Protein AF-L1J0I1-F1 (afdb_monomer_lite)

pLDDT: mean 85.51, std 14.03, range [41.19, 98.0]

Secondary structure (DSSP, 8-state):
--HHHHHHHHHHHTTEEEEEEEEHHHHHHHHHHTT-SS--STTS-SS--EEEEEEE-THHHHHHHHHHHH-HHHHHSSSHHHHHHHHHHHHHHHHHHTTS------TT--GGG---HHHHHHHHHHS-----STTS-SSPPPPPPPSS-HHHHHHHHHHHHHHHHHS-TTTHHHHHTT--S-TT-TTHHHHHHHHHT--TTGGGPPPHHHHHHHHH--HHHHHHHHHT--

Structure (mmCIF, N/CA/C/O backbone):
data_AF-L1J0I1-F1
#
_entry.id   AF-L1J0I1-F1
#
loop_
_atom_site.group_PDB
_atom_site.id
_atom_site.type_symbol
_atom_site.label_atom_id
_atom_site.label_alt_id
_atom_site.label_comp_id
_atom_site.label_asym_id
_atom_site.label_entity_id
_atom_site.label_seq_id
_atom_site.pdbx_PDB_ins_code
_atom_site.Cartn_x
_atom_site.Cartn_y
_atom_site.Cartn_z
_atom_site.occupancy
_atom_site.B_iso_or_equiv
_atom_site.auth_seq_id
_atom_site.auth_comp_id
_atom_site.auth_asym_id
_atom_site.auth_atom_id
_atom_site.pdbx_PDB_model_num
ATOM 1 N N . MET A 1 1 ? -6.447 -10.067 24.588 1.00 69.62 1 MET A N 1
ATOM 2 C CA . MET A 1 1 ? -5.734 -9.652 23.361 1.00 69.62 1 MET A CA 1
ATOM 3 C C . MET A 1 1 ? -6.061 -8.185 23.161 1.00 69.62 1 MET A C 1
ATOM 5 O O . MET A 1 1 ? -7.234 -7.855 23.291 1.00 69.62 1 MET A O 1
ATOM 9 N N . SER A 1 2 ? -5.070 -7.317 22.954 1.00 90.06 2 SER A N 1
ATOM 10 C CA . SER A 1 2 ? -5.345 -5.906 22.658 1.00 90.06 2 SER A CA 1
ATOM 11 C C . SER A 1 2 ? -6.093 -5.782 21.326 1.00 90.06 2 SER A C 1
ATOM 13 O O . SER A 1 2 ? -6.011 -6.678 20.478 1.00 90.06 2 SER A O 1
ATOM 15 N N . ARG A 1 3 ? -6.816 -4.674 21.120 1.00 90.94 3 ARG A N 1
ATOM 16 C CA . ARG A 1 3 ? -7.498 -4.414 19.837 1.00 90.94 3 ARG A CA 1
ATOM 17 C C . ARG A 1 3 ? -6.505 -4.383 18.677 1.00 90.94 3 ARG A C 1
ATOM 19 O O . ARG A 1 3 ? -6.781 -4.941 17.622 1.00 90.94 3 ARG A O 1
ATOM 26 N N . LEU A 1 4 ? -5.315 -3.826 18.908 1.00 90.75 4 LEU A N 1
ATOM 27 C CA . LEU A 1 4 ? -4.253 -3.777 17.908 1.00 90.75 4 LEU A CA 1
ATOM 28 C C . LEU A 1 4 ? -3.799 -5.182 17.480 1.00 90.75 4 LEU A C 1
ATOM 30 O O . LEU A 1 4 ? -3.735 -5.464 16.288 1.00 90.75 4 LEU A O 1
ATOM 34 N N . ALA A 1 5 ? -3.579 -6.087 18.439 1.00 90.62 5 ALA A N 1
ATOM 35 C CA . ALA A 1 5 ? -3.214 -7.474 18.145 1.00 90.62 5 ALA A CA 1
ATOM 36 C C . ALA A 1 5 ? -4.350 -8.243 17.442 1.00 90.62 5 ALA A C 1
ATOM 38 O O . ALA A 1 5 ? -4.099 -9.103 16.596 1.00 90.62 5 ALA A O 1
ATOM 39 N N . GLN A 1 6 ? -5.612 -7.931 17.761 1.00 94.62 6 GLN A N 1
ATOM 40 C CA . GLN A 1 6 ? -6.757 -8.493 17.044 1.00 94.62 6 GLN A CA 1
ATOM 41 C C . GLN A 1 6 ? -6.807 -8.001 15.591 1.00 94.62 6 GLN A C 1
ATOM 43 O O . GLN A 1 6 ? -7.005 -8.824 14.696 1.00 94.62 6 GLN A O 1
ATOM 48 N N . LEU A 1 7 ? -6.593 -6.702 15.354 1.00 95.06 7 LEU A N 1
ATOM 49 C CA . LEU A 1 7 ? -6.544 -6.120 14.013 1.00 95.06 7 LEU A CA 1
ATOM 50 C C . LEU A 1 7 ? -5.400 -6.724 13.191 1.00 95.06 7 LEU A C 1
ATOM 52 O O . LEU A 1 7 ? -5.634 -7.186 12.077 1.00 95.06 7 LEU A O 1
ATOM 56 N N . GLU A 1 8 ? -4.190 -6.789 13.751 1.00 94.75 8 GLU A N 1
ATOM 57 C CA . GLU A 1 8 ? -3.031 -7.404 13.095 1.00 94.75 8 GLU A CA 1
ATOM 58 C C . GLU A 1 8 ? -3.331 -8.850 12.676 1.00 94.75 8 GLU A C 1
ATOM 60 O O . GLU A 1 8 ? -3.081 -9.233 11.534 1.00 94.75 8 GLU A O 1
ATOM 65 N N . ARG A 1 9 ? -3.940 -9.647 13.563 1.00 95.62 9 ARG A N 1
ATOM 66 C CA . ARG A 1 9 ? -4.327 -11.032 13.258 1.00 95.62 9 ARG A CA 1
ATOM 67 C C . ARG A 1 9 ? -5.306 -11.116 12.082 1.00 95.62 9 ARG A C 1
ATOM 69 O O . ARG A 1 9 ? -5.151 -11.999 11.239 1.00 95.62 9 ARG A O 1
ATOM 76 N N . LEU A 1 10 ? -6.314 -10.241 12.039 1.00 96.75 10 LEU A N 1
ATOM 77 C CA . LEU A 1 10 ? -7.308 -10.215 10.959 1.00 96.75 10 LEU A CA 1
ATOM 78 C C . LEU A 1 10 ? -6.679 -9.798 9.624 1.00 96.75 10 LEU A C 1
ATOM 80 O O . LEU A 1 10 ? -6.909 -10.464 8.616 1.00 96.75 10 LEU A O 1
ATOM 84 N N . LEU A 1 11 ? -5.842 -8.757 9.624 1.00 96.81 11 LEU A N 1
ATOM 85 C CA . LEU A 1 11 ? -5.132 -8.281 8.432 1.00 96.81 11 LEU A CA 1
ATOM 86 C C . LEU A 1 11 ? -4.163 -9.341 7.894 1.00 96.81 11 LEU A C 1
ATOM 88 O O . LEU A 1 11 ? -4.188 -9.661 6.704 1.00 96.81 11 LEU A O 1
ATOM 92 N N . LYS A 1 12 ? -3.385 -9.971 8.778 1.00 95.62 12 LYS A N 1
ATOM 93 C CA . LYS A 1 12 ? -2.402 -10.996 8.408 1.00 95.62 12 LYS A CA 1
ATOM 94 C C . LYS A 1 12 ? -3.043 -12.222 7.767 1.00 95.62 12 LYS A C 1
ATOM 96 O O . LYS A 1 12 ? -2.480 -12.790 6.834 1.00 95.62 12 LYS A O 1
ATOM 101 N N . ALA A 1 13 ? -4.246 -12.602 8.206 1.00 95.75 13 ALA A N 1
ATOM 102 C CA . ALA A 1 13 ? -5.017 -13.674 7.574 1.00 95.75 13 ALA A CA 1
ATOM 103 C C . ALA A 1 13 ? -5.390 -13.363 6.109 1.00 95.75 13 ALA A C 1
ATOM 105 O O . ALA A 1 13 ? -5.617 -14.282 5.326 1.00 95.75 13 ALA A O 1
ATOM 106 N N . GLN A 1 14 ? -5.412 -12.082 5.735 1.00 96.69 14 GLN A N 1
ATOM 107 C CA . GLN A 1 14 ? -5.663 -11.590 4.377 1.00 96.69 14 GLN A CA 1
ATOM 108 C C . GLN A 1 14 ? -4.367 -11.223 3.628 1.00 96.69 14 GLN A C 1
ATOM 110 O O . GLN A 1 14 ? -4.418 -10.689 2.526 1.00 96.69 14 GLN A O 1
ATOM 115 N N . GLY A 1 15 ? -3.191 -11.516 4.197 1.00 94.81 15 GLY A N 1
ATOM 116 C CA . GLY A 1 15 ? -1.895 -11.152 3.613 1.00 94.81 15 GLY A CA 1
ATOM 117 C C . GLY A 1 15 ? -1.561 -9.655 3.696 1.00 94.81 15 GLY A C 1
ATOM 118 O O . GLY A 1 15 ? -0.685 -9.188 2.972 1.00 94.81 15 GLY A O 1
ATOM 119 N N . LEU A 1 16 ? -2.255 -8.910 4.558 1.00 95.62 16 LEU A N 1
ATOM 120 C CA . LEU A 1 16 ? -1.994 -7.502 4.849 1.00 95.62 16 LEU A CA 1
ATOM 121 C C . LEU A 1 16 ? -1.186 -7.370 6.139 1.00 95.62 16 LEU A C 1
ATOM 123 O O . LEU A 1 16 ? -1.342 -8.169 7.063 1.00 95.62 16 LEU A O 1
ATOM 127 N N . ASP A 1 17 ? -0.366 -6.329 6.217 1.00 90.94 17 ASP A N 1
ATOM 128 C CA . ASP A 1 17 ? 0.532 -6.112 7.344 1.00 90.94 17 ASP A CA 1
ATOM 129 C C . ASP A 1 17 ? 0.125 -4.848 8.101 1.00 90.94 17 ASP A C 1
ATOM 131 O O . ASP A 1 17 ? -0.002 -3.762 7.527 1.00 90.94 17 ASP A O 1
ATOM 135 N N . LEU A 1 18 ? -0.062 -4.984 9.415 1.00 84.31 18 LEU A N 1
ATOM 136 C CA . LEU A 1 18 ? -0.095 -3.828 10.299 1.00 84.31 18 LEU A CA 1
ATOM 137 C C . LEU A 1 18 ? 1.348 -3.377 10.479 1.00 84.31 18 LEU A C 1
ATOM 139 O O . LEU A 1 18 ? 2.130 -4.073 11.121 1.00 84.31 18 LEU A O 1
ATOM 143 N N . LEU A 1 19 ? 1.707 -2.242 9.882 1.00 79.88 19 LEU A N 1
ATOM 144 C CA . LEU A 1 19 ? 3.076 -1.754 9.963 1.00 79.88 19 LEU A CA 1
ATOM 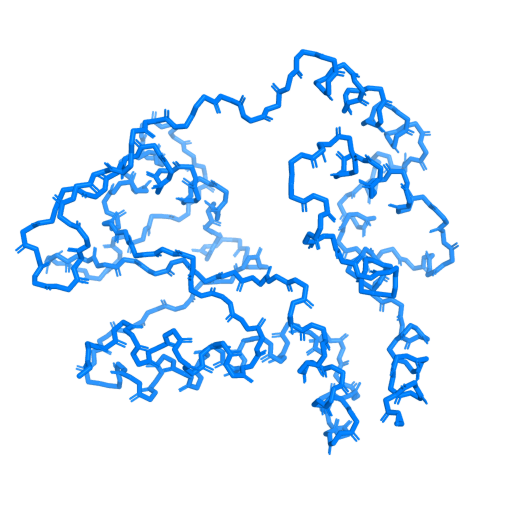145 C C . LEU A 1 19 ? 3.305 -1.150 11.343 1.00 79.88 19 LEU A C 1
ATOM 147 O O . LEU A 1 19 ? 4.135 -1.643 12.096 1.00 79.88 19 LEU A O 1
ATOM 151 N N . HIS A 1 20 ? 2.534 -0.119 11.697 1.00 84.62 20 HIS A N 1
ATOM 152 C CA . HIS A 1 20 ? 2.753 0.623 12.937 1.00 84.62 20 HIS A CA 1
ATOM 153 C C . HIS A 1 20 ? 1.537 1.451 13.357 1.00 84.62 20 HIS A C 1
ATOM 155 O O . HIS A 1 20 ? 0.814 1.994 12.521 1.00 84.62 20 HIS A O 1
ATOM 161 N N . ALA A 1 21 ? 1.362 1.621 14.667 1.00 88.81 21 ALA A N 1
ATOM 162 C CA . ALA A 1 21 ? 0.492 2.646 15.233 1.00 88.81 21 ALA A CA 1
ATOM 163 C C . ALA A 1 21 ? 1.303 3.913 15.555 1.00 88.81 21 ALA A C 1
ATOM 165 O O . ALA A 1 21 ? 2.468 3.823 15.941 1.00 88.81 21 ALA A O 1
ATOM 166 N N . PHE A 1 22 ? 0.696 5.090 15.397 1.00 86.31 22 PHE A N 1
ATOM 167 C CA . PHE A 1 22 ? 1.379 6.376 15.544 1.00 86.31 22 PHE A CA 1
ATOM 168 C C . PHE A 1 22 ? 0.469 7.467 16.100 1.00 86.31 22 PHE A C 1
ATOM 170 O O . PHE A 1 22 ? -0.760 7.379 16.031 1.00 86.31 22 PHE A O 1
ATOM 177 N N . ARG A 1 23 ? 1.063 8.530 16.650 1.00 86.19 23 ARG A N 1
ATOM 178 C CA . ARG A 1 23 ? 0.300 9.716 17.058 1.00 86.19 23 ARG A CA 1
ATOM 179 C C . ARG A 1 23 ? 0.021 10.558 15.823 1.00 86.19 23 ARG A C 1
ATOM 181 O O . ARG A 1 23 ? 0.952 11.025 15.177 1.00 86.19 23 ARG A O 1
ATOM 188 N N . VAL A 1 24 ? -1.253 10.819 15.534 1.00 90.19 24 VAL A N 1
ATOM 189 C CA . VAL A 1 24 ? -1.667 11.627 14.368 1.00 90.19 24 VAL A CA 1
ATOM 190 C C . VAL A 1 24 ? -0.941 12.977 14.303 1.00 90.19 24 VAL A C 1
ATOM 192 O O . VAL A 1 24 ? -0.557 13.427 13.227 1.00 90.19 24 VAL A O 1
ATOM 195 N N . ARG A 1 25 ? -0.683 13.582 15.468 1.00 88.00 25 ARG A N 1
ATOM 196 C CA . ARG A 1 25 ? 0.017 14.862 15.576 1.00 88.00 25 ARG A CA 1
ATOM 197 C C . ARG A 1 25 ? 1.427 14.852 14.974 1.00 88.00 25 ARG A C 1
ATOM 199 O O . ARG A 1 25 ? 1.828 15.869 14.437 1.00 88.00 25 ARG A O 1
ATOM 206 N N . TRP A 1 26 ? 2.150 13.731 15.003 1.00 88.75 26 TRP A N 1
ATOM 207 C CA . TRP A 1 26 ? 3.498 13.658 14.420 1.00 88.75 26 TRP A CA 1
ATOM 208 C C . TRP A 1 26 ? 3.489 13.939 12.918 1.00 88.75 26 TRP A C 1
ATOM 210 O O . TRP A 1 26 ? 4.313 14.695 12.414 1.00 88.75 26 TRP A O 1
ATOM 220 N N . TYR A 1 27 ? 2.513 13.370 12.213 1.00 90.81 27 TYR A N 1
ATOM 221 C CA . TYR A 1 27 ? 2.320 13.638 10.795 1.00 90.81 27 TYR A CA 1
ATOM 222 C C . TYR A 1 27 ? 1.852 15.078 10.552 1.00 90.81 27 TYR A C 1
ATOM 224 O O . TYR A 1 27 ? 2.376 15.747 9.666 1.00 90.81 27 TYR A O 1
ATOM 232 N N . ASP A 1 28 ? 0.898 15.577 11.342 1.00 91.50 28 ASP A N 1
ATOM 233 C CA . ASP A 1 28 ? 0.370 16.934 11.158 1.00 91.50 28 ASP A CA 1
ATOM 234 C C . ASP A 1 28 ? 1.427 18.017 11.406 1.00 91.50 28 ASP A C 1
ATOM 236 O O . ASP A 1 28 ? 1.517 18.961 10.620 1.00 91.50 28 ASP A O 1
ATOM 240 N N . ASP A 1 29 ? 2.248 17.857 12.449 1.00 90.06 29 ASP A N 1
ATOM 241 C CA . ASP A 1 29 ? 3.358 18.759 12.761 1.00 90.06 29 ASP A CA 1
ATOM 242 C C . ASP A 1 29 ? 4.388 18.756 11.612 1.00 90.06 29 ASP A C 1
ATOM 244 O O . ASP A 1 29 ? 4.893 19.816 11.242 1.00 90.06 29 ASP A O 1
ATOM 248 N N . LEU A 1 30 ? 4.665 17.595 10.995 1.00 90.31 30 LEU A N 1
ATOM 249 C CA . LEU A 1 30 ? 5.537 17.502 9.816 1.00 90.31 30 LEU A CA 1
ATOM 250 C C . LEU A 1 30 ? 4.929 18.209 8.596 1.00 90.31 30 LEU A C 1
ATOM 252 O O . LEU A 1 30 ? 5.617 18.993 7.942 1.00 90.31 30 LEU A O 1
ATOM 256 N N . VAL A 1 31 ? 3.649 17.961 8.301 1.00 91.81 31 VAL A N 1
ATOM 257 C CA . VAL A 1 31 ? 2.925 18.606 7.191 1.00 91.81 31 VAL A CA 1
ATOM 258 C C . VAL A 1 31 ? 2.929 20.125 7.344 1.00 91.81 31 VAL A C 1
ATOM 260 O O . VAL A 1 31 ? 3.149 20.832 6.362 1.00 91.81 31 VAL A O 1
ATOM 263 N N . GLU A 1 32 ? 2.720 20.627 8.561 1.00 93.00 32 GLU A N 1
ATOM 264 C CA . GLU A 1 32 ? 2.747 22.059 8.865 1.00 93.00 32 GLU A CA 1
ATOM 265 C C . GLU A 1 32 ? 4.162 22.638 8.758 1.00 93.00 32 GLU A C 1
ATOM 267 O O . GLU A 1 32 ? 4.366 23.637 8.067 1.00 93.00 32 GLU A O 1
ATOM 272 N N . LYS A 1 33 ? 5.154 21.980 9.368 1.00 92.75 33 LYS A N 1
ATOM 273 C CA . LYS A 1 33 ? 6.564 22.393 9.331 1.00 92.75 33 LYS A CA 1
ATOM 274 C C . LYS A 1 33 ? 7.114 22.476 7.906 1.00 92.75 33 LYS A C 1
ATOM 276 O O . LYS A 1 33 ? 7.859 23.403 7.599 1.00 92.75 33 LYS A O 1
ATOM 281 N N . GLU A 1 34 ? 6.778 21.510 7.053 1.00 94.62 34 GLU A N 1
ATOM 282 C CA . GLU A 1 34 ? 7.229 21.457 5.656 1.00 94.62 34 GLU A CA 1
ATOM 283 C C . GLU A 1 34 ? 6.287 22.182 4.681 1.00 94.62 34 GLU A C 1
ATOM 285 O O . GLU A 1 34 ? 6.591 22.263 3.490 1.00 94.62 34 GLU A O 1
ATOM 290 N N . ASN A 1 35 ? 5.164 22.730 5.163 1.00 94.19 35 ASN A N 1
ATOM 291 C CA . ASN A 1 35 ? 4.133 23.376 4.346 1.00 94.19 35 ASN A CA 1
ATOM 292 C C . ASN A 1 35 ? 3.684 22.496 3.158 1.00 94.19 35 ASN A C 1
ATOM 294 O O . ASN A 1 35 ? 3.601 22.948 2.011 1.00 94.19 35 ASN A O 1
ATOM 298 N N . LEU A 1 36 ? 3.440 21.208 3.424 1.00 92.06 36 LEU A N 1
ATOM 299 C CA . LEU A 1 36 ? 3.078 20.242 2.388 1.00 92.06 36 LEU A CA 1
ATOM 300 C C . LEU A 1 36 ? 1.626 20.458 1.924 1.00 92.06 36 LEU A C 1
ATOM 302 O O . LEU A 1 36 ? 0.733 20.610 2.760 1.00 92.06 36 LEU A O 1
ATOM 306 N N . PRO A 1 37 ? 1.342 20.396 0.609 1.00 93.00 37 PRO A N 1
ATOM 307 C CA . PRO A 1 37 ? -0.004 20.569 0.061 1.00 93.00 37 PRO A CA 1
ATOM 308 C C . PRO A 1 37 ? -0.839 19.280 0.183 1.00 93.00 37 PRO A C 1
ATOM 310 O O . PRO A 1 37 ? -1.376 18.774 -0.802 1.00 93.00 37 PRO A O 1
ATOM 313 N N . VAL A 1 38 ? -0.916 18.715 1.387 1.00 92.44 38 VAL A N 1
ATOM 314 C CA . VAL A 1 38 ? -1.628 17.464 1.692 1.00 92.44 38 VAL A CA 1
ATOM 315 C C . VAL A 1 38 ? -2.547 17.643 2.896 1.00 92.44 38 VAL A C 1
ATOM 317 O O . VAL A 1 38 ? -2.436 18.603 3.662 1.00 92.44 38 VAL A O 1
ATOM 320 N N . ARG A 1 39 ? -3.489 16.718 3.069 1.00 91.00 39 ARG A N 1
ATOM 321 C CA . ARG A 1 39 ? -4.458 16.766 4.162 1.00 91.00 39 ARG A CA 1
ATOM 322 C C . ARG A 1 39 ? -3.767 16.520 5.507 1.00 91.00 39 ARG A C 1
ATOM 324 O O . ARG A 1 39 ? -2.984 15.579 5.630 1.00 91.00 39 ARG A O 1
ATOM 331 N N . ARG A 1 40 ? -4.136 17.310 6.524 1.00 91.38 40 ARG A N 1
ATOM 332 C CA . ARG A 1 40 ? -3.895 17.010 7.948 1.00 91.38 40 ARG A CA 1
ATOM 333 C C . ARG A 1 40 ? -4.939 16.026 8.481 1.00 91.38 40 ARG A C 1
ATOM 335 O O . ARG A 1 40 ? -6.126 16.137 8.174 1.00 91.38 40 ARG A O 1
ATOM 342 N N . LEU A 1 41 ? -4.513 15.082 9.306 1.00 88.44 41 LEU A N 1
ATOM 343 C CA . LEU A 1 41 ? -5.336 13.986 9.824 1.00 88.44 41 LEU A CA 1
ATOM 344 C C . LEU A 1 41 ? -6.132 14.365 11.085 1.00 88.44 41 LEU A C 1
ATOM 346 O O . LEU A 1 41 ? -7.058 13.656 11.479 1.00 88.44 41 LEU A O 1
ATOM 350 N N . SER A 1 42 ? -5.830 15.494 11.725 1.00 72.25 42 SER A N 1
ATOM 351 C CA . SER A 1 42 ? -6.508 15.977 12.938 1.00 72.25 42 SER A CA 1
ATOM 352 C C . SER A 1 42 ? -7.967 16.451 12.753 1.00 72.25 42 SER A C 1
ATOM 354 O O . SER A 1 42 ? -8.498 17.138 13.624 1.00 72.25 42 SER A O 1
ATOM 356 N N . SER A 1 43 ? -8.704 15.997 11.738 1.00 62.72 43 SER A N 1
ATOM 357 C CA . SER A 1 43 ? -10.108 16.37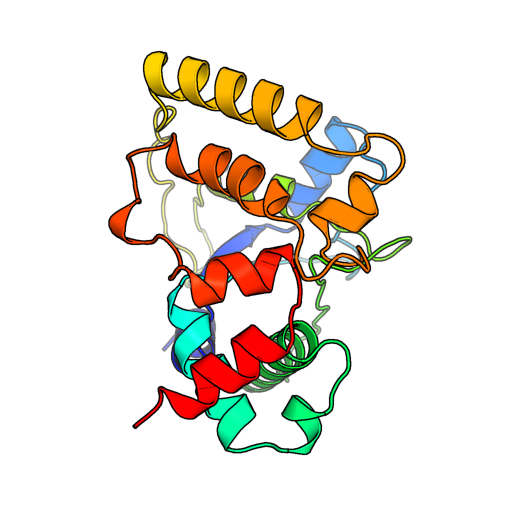5 11.462 1.00 62.72 43 SER A CA 1
ATOM 358 C C . SER A 1 43 ? -11.127 16.002 12.563 1.00 62.72 43 SER A C 1
ATOM 360 O O . SER A 1 43 ? -12.223 16.559 12.605 1.00 62.72 43 SER A O 1
ATOM 362 N N . PHE A 1 44 ? -10.800 15.095 13.493 1.00 58.62 44 PHE A N 1
ATOM 363 C CA . PHE A 1 44 ? -11.757 14.547 14.474 1.00 58.62 44 PHE A CA 1
ATOM 364 C C . PHE A 1 44 ? -11.988 15.325 15.795 1.00 58.62 44 PHE A C 1
ATOM 366 O O . PHE A 1 44 ? -12.265 14.706 16.816 1.00 58.62 44 PHE A O 1
ATOM 373 N N . GLY A 1 45 ? -11.919 16.660 15.814 1.00 60.88 45 GLY A N 1
ATOM 374 C CA . GLY A 1 45 ? -12.185 17.450 17.039 1.00 60.88 45 GLY A CA 1
ATOM 375 C C . GLY A 1 45 ? -11.095 17.326 18.119 1.00 60.88 45 GLY A C 1
ATOM 376 O O . GLY A 1 45 ? -9.993 16.864 17.823 1.00 60.88 45 GLY A O 1
ATOM 377 N N . GLU A 1 46 ? -11.356 17.769 19.351 1.00 60.19 46 GLU A N 1
ATOM 378 C CA . GLU A 1 46 ? -10.369 17.728 20.446 1.00 60.19 46 GLU A CA 1
ATOM 379 C C . GLU A 1 46 ? -10.222 16.313 21.041 1.00 60.19 46 GLU A C 1
ATOM 381 O O . GLU A 1 46 ? -11.214 15.635 21.301 1.00 60.19 46 GLU A O 1
ATOM 386 N N . GLY A 1 47 ? -8.980 15.854 21.248 1.00 66.19 47 GLY A N 1
ATOM 387 C CA . GLY A 1 47 ? -8.665 14.558 21.867 1.00 66.19 47 GLY A CA 1
ATOM 388 C C . GLY A 1 47 ? -7.414 13.874 21.302 1.00 66.19 47 GLY A C 1
ATOM 389 O O . GLY A 1 47 ? -6.908 14.243 20.240 1.00 66.19 47 GLY A O 1
ATOM 390 N N . TYR A 1 48 ? -6.915 12.858 22.016 1.00 68.06 48 TYR A N 1
ATOM 391 C CA . TYR A 1 48 ? -5.806 12.012 21.560 1.00 68.06 48 TYR A CA 1
ATOM 392 C C . TYR A 1 48 ? -6.246 11.145 20.374 1.00 68.06 48 TYR A C 1
ATOM 394 O O . TYR A 1 48 ? -7.235 10.419 20.461 1.00 68.06 48 TYR A O 1
ATOM 402 N N . LYS A 1 49 ? -5.502 11.216 19.264 1.00 84.69 49 LYS A N 1
ATOM 403 C CA . LYS A 1 49 ? -5.793 10.493 18.019 1.00 84.69 49 LYS A CA 1
ATOM 404 C C . LYS A 1 49 ? -4.644 9.559 17.675 1.00 84.69 49 LYS A C 1
ATOM 406 O O . LYS A 1 49 ? -3.492 9.990 17.573 1.00 84.69 49 LYS A O 1
ATOM 411 N N . VAL A 1 50 ? -4.985 8.293 17.475 1.00 88.38 50 VAL A N 1
ATOM 412 C CA . VAL A 1 50 ? -4.062 7.251 17.031 1.00 88.38 50 VAL A CA 1
ATOM 413 C C . VAL A 1 50 ? -4.315 6.997 15.551 1.00 88.38 50 VAL A C 1
ATOM 415 O O . VAL A 1 50 ? -5.459 6.811 15.141 1.00 88.38 50 VAL A O 1
ATOM 418 N N . GLY A 1 51 ? -3.250 7.021 14.760 1.00 91.25 51 GLY A N 1
ATOM 419 C CA . GLY A 1 51 ? -3.239 6.536 13.389 1.00 91.25 51 GLY A CA 1
ATOM 420 C C . GLY A 1 51 ? -2.673 5.121 13.347 1.00 91.25 51 GLY A C 1
ATOM 421 O O . GLY A 1 51 ? -1.839 4.756 14.175 1.00 91.25 51 GLY A O 1
ATOM 422 N N . ILE A 1 52 ? -3.128 4.320 12.388 1.00 92.25 52 ILE A N 1
ATOM 423 C CA . ILE A 1 52 ? -2.590 2.984 12.121 1.00 92.25 52 ILE A CA 1
ATOM 424 C C . ILE A 1 52 ? -2.170 2.960 10.656 1.00 92.25 52 ILE A C 1
ATOM 426 O O . ILE A 1 52 ? -2.998 3.168 9.770 1.00 92.25 52 ILE A O 1
ATOM 430 N N . LEU A 1 53 ? -0.882 2.736 10.405 1.00 93.44 53 LEU A N 1
ATOM 431 C CA . LEU A 1 53 ? -0.346 2.544 9.067 1.00 93.44 53 LEU A CA 1
ATOM 432 C C . LEU A 1 53 ? -0.467 1.063 8.696 1.00 93.44 53 LEU A C 1
ATOM 434 O O . LEU A 1 53 ? 0.145 0.200 9.329 1.00 93.44 53 LEU A O 1
ATOM 438 N N . ILE A 1 54 ? -1.256 0.786 7.661 1.00 94.50 54 ILE A N 1
ATOM 439 C CA . ILE A 1 54 ? -1.447 -0.553 7.100 1.00 94.50 54 ILE A CA 1
ATOM 440 C C . ILE A 1 54 ? -0.736 -0.600 5.751 1.00 94.50 54 ILE A C 1
ATOM 442 O O . ILE A 1 54 ? -0.907 0.289 4.917 1.00 94.50 54 ILE A O 1
ATOM 446 N N . GLY A 1 55 ? 0.067 -1.637 5.551 1.00 92.56 55 GLY A N 1
ATOM 447 C CA . GLY A 1 55 ? 0.776 -1.897 4.308 1.00 92.56 55 GLY A CA 1
ATOM 448 C C . GLY A 1 55 ? 0.483 -3.292 3.778 1.00 92.56 55 GLY A C 1
ATOM 449 O O . GLY A 1 55 ? -0.337 -4.041 4.312 1.00 92.56 55 GLY A O 1
ATOM 450 N N . ASN A 1 56 ? 1.1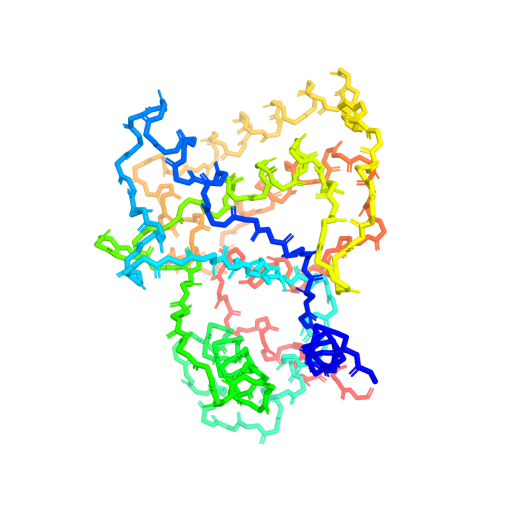81 -3.649 2.707 1.00 91.62 56 ASN A N 1
ATOM 451 C CA . ASN A 1 56 ? 1.187 -5.008 2.196 1.00 91.62 56 ASN A CA 1
ATOM 452 C C . ASN A 1 56 ? 2.610 -5.468 1.872 1.00 91.62 56 ASN A C 1
ATOM 454 O O . ASN A 1 56 ? 3.427 -4.716 1.337 1.00 91.62 56 ASN A O 1
ATOM 458 N N . SER A 1 57 ? 2.888 -6.726 2.190 1.00 88.94 57 SER A N 1
ATOM 459 C CA . SER A 1 57 ? 4.097 -7.441 1.794 1.00 88.94 57 SER A CA 1
ATOM 460 C C . SER A 1 57 ? 3.814 -8.407 0.641 1.00 88.94 57 SER A C 1
ATOM 462 O O . SER A 1 57 ? 2.712 -8.479 0.091 1.00 88.94 57 SER A O 1
ATOM 464 N N . LYS A 1 58 ? 4.819 -9.216 0.286 1.00 92.81 58 LYS A N 1
ATOM 465 C CA . LYS A 1 58 ? 4.658 -10.318 -0.674 1.00 92.81 58 LYS A CA 1
ATOM 466 C C . LYS A 1 58 ? 3.559 -11.317 -0.277 1.00 92.81 58 LYS A C 1
ATOM 468 O O . LYS A 1 58 ? 3.025 -12.014 -1.133 1.00 92.81 58 LYS A O 1
ATOM 473 N N . SER A 1 59 ? 3.201 -11.378 1.009 1.00 93.81 59 SER A N 1
ATOM 474 C CA . SER A 1 59 ? 2.175 -12.290 1.534 1.00 93.81 59 SER A CA 1
ATOM 475 C C . SER A 1 59 ? 0.773 -11.990 0.994 1.00 93.81 59 SER A C 1
ATOM 477 O O . SER A 1 59 ? -0.061 -12.894 0.949 1.00 93.81 59 SER A O 1
ATOM 479 N N . LEU A 1 60 ? 0.520 -10.752 0.545 1.00 96.38 60 LEU A N 1
ATOM 480 C CA . LEU A 1 60 ? -0.755 -10.339 -0.044 1.00 96.38 60 LEU A CA 1
ATOM 481 C C . LEU A 1 60 ? -1.121 -11.180 -1.266 1.00 96.38 60 LEU A C 1
ATOM 483 O O . LEU A 1 60 ? -2.284 -11.537 -1.441 1.00 96.38 60 LEU A O 1
ATOM 487 N N . TRP A 1 61 ? -0.130 -11.504 -2.102 1.00 96.69 61 TRP A N 1
ATOM 488 C CA . TRP A 1 61 ? -0.363 -12.094 -3.418 1.00 96.69 61 TRP A CA 1
ATOM 489 C C . TRP A 1 61 ? -1.139 -13.403 -3.340 1.00 96.69 61 TRP A C 1
ATOM 491 O O . TRP A 1 61 ? -2.152 -13.563 -4.013 1.00 96.69 61 TRP A O 1
ATOM 501 N N . THR A 1 62 ? -0.728 -14.315 -2.462 1.00 95.62 62 THR A N 1
ATOM 502 C CA . THR A 1 62 ? -1.378 -15.622 -2.320 1.00 95.62 62 THR A CA 1
ATOM 503 C C . THR A 1 62 ? -2.846 -15.490 -1.912 1.00 95.62 62 THR A C 1
ATOM 505 O O . THR A 1 62 ? -3.710 -16.152 -2.489 1.00 95.62 62 THR A O 1
ATOM 508 N N . SER A 1 63 ? -3.147 -14.629 -0.936 1.00 97.19 63 SER A N 1
ATOM 509 C CA . SER A 1 63 ? -4.518 -14.408 -0.458 1.00 97.19 63 SER A CA 1
ATOM 510 C C . SER A 1 63 ? -5.379 -13.705 -1.507 1.00 97.19 63 SER A C 1
ATOM 512 O O . SER A 1 63 ? -6.530 -14.089 -1.718 1.00 97.19 63 SER A O 1
ATOM 514 N N . PHE A 1 64 ? -4.806 -12.730 -2.213 1.00 98.00 64 PHE A N 1
ATOM 515 C CA . PHE A 1 64 ? -5.468 -12.014 -3.297 1.00 98.00 64 PHE A CA 1
ATOM 516 C C . PHE A 1 64 ? -5.812 -12.933 -4.478 1.00 98.00 64 PHE A C 1
ATOM 518 O O . PHE A 1 64 ? -6.963 -12.972 -4.907 1.00 98.00 64 PHE A O 1
ATOM 525 N N . VAL A 1 65 ? -4.857 -13.726 -4.974 1.00 97.75 65 VAL A N 1
ATOM 526 C CA . VAL A 1 65 ? -5.092 -14.641 -6.105 1.00 97.75 65 VAL A CA 1
ATOM 527 C C . VAL A 1 65 ? -6.102 -15.731 -5.726 1.00 97.75 65 VAL A C 1
ATOM 529 O O . VAL A 1 65 ? -6.958 -16.079 -6.540 1.00 97.75 65 VAL A O 1
ATOM 532 N N . ARG A 1 66 ? -6.084 -16.222 -4.476 1.00 97.25 66 ARG A N 1
ATOM 533 C CA . ARG A 1 66 ? -7.123 -17.138 -3.977 1.00 97.25 66 ARG A CA 1
ATOM 534 C C . ARG A 1 66 ? -8.505 -16.487 -4.015 1.00 97.25 66 ARG A C 1
ATOM 536 O O . ARG A 1 66 ? -9.433 -17.085 -4.552 1.00 97.25 66 ARG A O 1
ATOM 543 N N . ALA A 1 67 ? -8.626 -15.252 -3.528 1.00 97.69 67 ALA A N 1
ATOM 544 C CA . ALA A 1 67 ? -9.885 -14.516 -3.580 1.00 97.69 67 ALA A CA 1
ATOM 545 C C . ALA A 1 67 ? -10.369 -14.316 -5.025 1.00 97.69 67 ALA A C 1
ATOM 547 O O . ALA A 1 67 ? -11.544 -14.518 -5.300 1.00 97.69 67 ALA A O 1
ATOM 548 N N . LEU A 1 68 ? -9.474 -14.023 -5.975 1.00 97.69 68 LEU A N 1
ATOM 549 C CA . LEU A 1 68 ? -9.835 -13.959 -7.396 1.00 97.69 68 LEU A CA 1
ATOM 550 C C . LEU A 1 68 ? -10.311 -15.302 -7.957 1.00 97.69 68 LEU A C 1
ATOM 552 O O . LEU A 1 68 ? -11.163 -15.315 -8.849 1.00 97.69 68 LEU A O 1
ATOM 556 N N . LYS A 1 69 ? -9.755 -16.430 -7.494 1.00 96.88 69 LYS A N 1
ATOM 557 C CA . LYS A 1 69 ? -10.182 -17.782 -7.899 1.00 96.88 69 LYS A CA 1
ATOM 558 C C . LYS A 1 69 ? -11.622 -18.058 -7.452 1.00 96.88 69 LYS A C 1
ATOM 560 O O . LYS A 1 69 ? -12.385 -18.630 -8.227 1.00 96.88 69 LYS A O 1
ATOM 565 N N . GLU A 1 70 ? -11.977 -17.609 -6.253 1.00 97.12 70 GLU A N 1
ATOM 566 C CA . GLU A 1 70 ? -13.256 -17.876 -5.581 1.00 97.12 70 GLU A CA 1
ATOM 567 C C . GLU A 1 70 ? -14.361 -16.856 -5.911 1.00 97.12 70 GLU A C 1
ATOM 569 O O . GLU A 1 70 ? -15.538 -17.212 -5.904 1.00 97.12 70 GLU A O 1
ATOM 574 N N . ASP A 1 71 ? -14.000 -15.614 -6.236 1.00 97.62 71 ASP A N 1
ATOM 575 C CA . ASP A 1 71 ? -14.930 -14.503 -6.446 1.00 97.62 71 ASP A CA 1
ATOM 576 C C . ASP A 1 71 ? -14.856 -13.974 -7.889 1.00 97.62 71 ASP A C 1
ATOM 578 O O . ASP A 1 71 ? -13.911 -13.290 -8.300 1.00 97.62 71 ASP A O 1
ATOM 582 N N . ALA A 1 72 ? -15.881 -14.305 -8.679 1.00 96.50 72 ALA A N 1
ATOM 583 C CA . ALA A 1 72 ? -15.985 -13.888 -10.074 1.00 96.50 72 ALA A CA 1
ATOM 584 C C . ALA A 1 72 ? -16.264 -12.383 -10.237 1.00 96.50 72 ALA A C 1
ATOM 586 O O . ALA A 1 72 ? -15.836 -11.803 -11.237 1.00 96.50 72 ALA A O 1
ATOM 587 N N . GLU A 1 73 ? -16.945 -11.745 -9.280 1.00 97.69 73 GLU A N 1
ATOM 588 C CA . GLU A 1 73 ? -17.232 -10.307 -9.327 1.00 97.69 73 GLU A CA 1
ATOM 589 C C . GLU A 1 73 ? -15.969 -9.503 -9.034 1.00 97.69 73 GLU A C 1
ATOM 591 O O . GLU A 1 73 ? -15.621 -8.599 -9.800 1.00 97.69 73 GLU A O 1
ATOM 596 N N . LEU A 1 74 ? -15.221 -9.892 -7.993 1.00 97.62 74 LEU A N 1
ATOM 597 C CA . LEU A 1 74 ? -13.902 -9.326 -7.716 1.00 97.62 74 LEU A CA 1
ATOM 598 C C . LEU A 1 74 ? -12.983 -9.515 -8.919 1.00 97.62 74 LEU A C 1
ATOM 600 O O . LEU A 1 74 ? -12.307 -8.573 -9.324 1.00 97.62 74 LEU A O 1
ATOM 604 N N . ARG A 1 75 ? -12.992 -10.705 -9.533 1.00 96.06 75 ARG A N 1
ATOM 605 C CA . ARG A 1 75 ? -12.209 -10.955 -10.742 1.00 96.06 75 ARG A CA 1
ATOM 606 C C . ARG A 1 75 ? -12.608 -10.020 -11.870 1.00 96.06 75 ARG A C 1
ATOM 608 O O . ARG A 1 75 ? -11.716 -9.495 -12.516 1.00 96.06 75 ARG A O 1
ATOM 615 N N . ALA A 1 76 ? -13.894 -9.792 -12.120 1.00 95.38 76 ALA A N 1
ATOM 616 C CA . ALA A 1 76 ? -14.369 -8.918 -13.195 1.00 95.38 76 ALA A CA 1
ATOM 617 C C . ALA A 1 76 ? -14.151 -7.416 -12.923 1.00 95.38 76 ALA A C 1
ATOM 619 O O . ALA A 1 76 ? -14.243 -6.614 -13.854 1.00 95.38 76 ALA A O 1
ATOM 620 N N . ASN A 1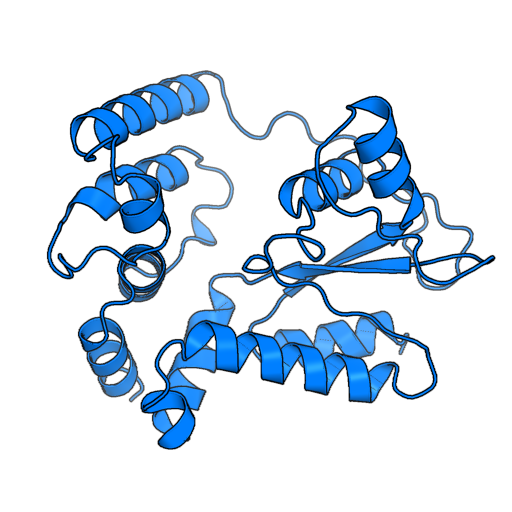 77 ? -13.837 -7.029 -11.684 1.00 96.69 77 ASN A N 1
ATOM 621 C CA . ASN A 1 77 ? -13.601 -5.641 -11.299 1.00 96.69 77 ASN A CA 1
ATOM 622 C C . ASN A 1 77 ? -12.447 -5.008 -12.107 1.00 96.69 77 ASN A C 1
ATOM 624 O O . ASN A 1 77 ? -11.497 -5.690 -12.505 1.00 96.69 77 ASN A O 1
ATOM 628 N N . LYS A 1 78 ? -12.537 -3.696 -12.359 1.00 93.06 78 LYS A N 1
ATOM 629 C CA . LYS A 1 78 ? -11.506 -2.913 -13.055 1.00 93.06 78 LYS A CA 1
ATOM 630 C C . LYS A 1 78 ? -10.200 -2.862 -12.254 1.00 93.06 78 LYS A C 1
ATOM 632 O O . LYS A 1 78 ? -9.137 -3.086 -12.824 1.00 93.06 78 LYS A O 1
ATOM 637 N N . ASP A 1 79 ? -10.316 -2.652 -10.947 1.00 93.12 79 ASP A N 1
ATOM 638 C CA . ASP A 1 79 ? -9.219 -2.453 -10.003 1.00 93.12 79 ASP A CA 1
ATOM 639 C C . ASP A 1 79 ? -9.335 -3.501 -8.876 1.00 93.12 79 ASP A C 1
ATOM 641 O O . ASP A 1 79 ? -9.675 -3.185 -7.728 1.00 93.12 79 ASP A O 1
ATOM 645 N N . PRO A 1 80 ? -9.124 -4.795 -9.191 1.00 96.31 80 PRO A N 1
ATOM 646 C CA . PRO A 1 80 ? -9.454 -5.885 -8.280 1.00 96.31 80 PRO A CA 1
ATOM 647 C C . PRO A 1 80 ? -8.571 -5.895 -7.029 1.00 96.31 80 PRO A C 1
ATOM 649 O O . PRO A 1 80 ? -9.043 -6.243 -5.951 1.00 96.31 80 PRO A O 1
ATOM 652 N N . LEU A 1 81 ? -7.304 -5.486 -7.140 1.00 95.69 81 LEU A N 1
ATOM 653 C CA . LEU A 1 81 ? -6.399 -5.398 -5.993 1.00 95.69 81 LEU A CA 1
ATOM 654 C C . LEU A 1 81 ? -6.826 -4.301 -5.013 1.00 95.69 81 LEU A C 1
ATOM 656 O O . LEU A 1 81 ? -6.875 -4.538 -3.806 1.00 95.69 81 LEU A O 1
ATOM 660 N N . ASP A 1 82 ? -7.176 -3.122 -5.524 1.00 95.38 82 ASP A N 1
ATOM 661 C CA . ASP A 1 82 ? -7.641 -2.009 -4.696 1.00 95.38 82 ASP A CA 1
ATOM 662 C C . ASP A 1 82 ? -8.974 -2.379 -4.039 1.00 95.38 82 ASP A C 1
ATOM 664 O O . ASP A 1 82 ? -9.120 -2.255 -2.827 1.00 95.38 82 ASP A O 1
ATOM 668 N N . THR A 1 83 ? -9.900 -2.971 -4.798 1.00 97.00 83 THR A N 1
ATOM 669 C CA . THR A 1 83 ? -11.178 -3.466 -4.262 1.00 97.00 83 THR A CA 1
ATOM 670 C C . THR A 1 83 ? -10.967 -4.506 -3.158 1.00 97.00 83 THR A C 1
ATOM 672 O O . THR A 1 83 ? -11.570 -4.406 -2.087 1.00 97.00 83 THR A O 1
ATOM 675 N N . TYR A 1 84 ? -10.083 -5.483 -3.385 1.00 97.88 84 TYR A N 1
ATOM 676 C CA . TYR A 1 84 ? -9.750 -6.505 -2.395 1.00 97.88 84 TYR A CA 1
ATOM 677 C C . TYR A 1 84 ? -9.183 -5.872 -1.123 1.00 97.88 84 TYR A C 1
ATOM 679 O O . TYR A 1 84 ? -9.719 -6.076 -0.034 1.00 97.88 84 TYR A O 1
ATOM 687 N N . THR A 1 85 ? -8.118 -5.080 -1.250 1.00 97.25 85 THR A N 1
ATOM 688 C CA . THR A 1 85 ? -7.425 -4.496 -0.095 1.00 97.25 85 THR A CA 1
ATOM 689 C C . THR A 1 85 ? -8.334 -3.556 0.693 1.00 97.25 85 THR A C 1
ATOM 691 O O . THR A 1 85 ? -8.397 -3.670 1.918 1.00 97.25 85 THR A O 1
ATOM 694 N N . GLN A 1 86 ? -9.107 -2.704 0.014 1.00 97.62 86 GLN A N 1
ATOM 695 C CA . GLN A 1 86 ? -10.039 -1.784 0.661 1.00 97.62 86 GLN A CA 1
ATOM 696 C C . GLN A 1 86 ? -11.134 -2.517 1.434 1.00 97.62 86 GLN A C 1
ATOM 698 O O . GLN A 1 86 ? -11.395 -2.173 2.588 1.00 97.62 86 GLN A O 1
ATOM 703 N N . SER A 1 87 ? -11.736 -3.555 0.840 1.00 97.81 87 SER A N 1
ATOM 704 C CA . SER A 1 87 ? -12.748 -4.367 1.523 1.00 97.81 87 SER A CA 1
ATOM 705 C C . SER A 1 87 ? -12.162 -5.051 2.754 1.00 97.81 87 SER A C 1
ATOM 707 O O . SER A 1 87 ? -12.715 -4.920 3.841 1.00 97.81 87 SER A O 1
ATOM 709 N N . ARG A 1 88 ? -11.009 -5.726 2.624 1.00 97.94 88 ARG A N 1
ATOM 710 C CA . ARG A 1 88 ? -10.409 -6.477 3.741 1.00 97.94 88 ARG A CA 1
ATOM 711 C C . ARG A 1 88 ? -9.970 -5.583 4.891 1.00 97.94 88 ARG A C 1
ATOM 713 O O . ARG A 1 88 ? -10.172 -5.951 6.045 1.00 97.94 88 ARG A O 1
ATOM 720 N N . VAL A 1 89 ? -9.401 -4.415 4.593 1.00 97.88 89 VAL A N 1
ATOM 721 C CA . VAL A 1 89 ? -9.060 -3.432 5.626 1.00 97.88 89 VAL A CA 1
ATOM 722 C C . VAL A 1 89 ? -10.327 -2.907 6.291 1.00 97.88 89 VAL A C 1
ATOM 724 O O . VAL A 1 89 ? -10.402 -2.910 7.515 1.00 97.88 89 VAL A O 1
ATOM 727 N N . LYS A 1 90 ? -11.336 -2.501 5.514 1.00 97.75 90 LYS A N 1
ATOM 728 C CA . LYS A 1 90 ? -12.588 -1.968 6.062 1.00 97.75 90 LYS A CA 1
ATOM 729 C C . LYS A 1 90 ? -13.280 -2.972 6.986 1.00 97.75 90 LYS A C 1
ATOM 731 O O . LYS A 1 90 ? -13.628 -2.601 8.101 1.00 97.75 90 LYS A O 1
ATOM 736 N N . ASP A 1 91 ? -13.414 -4.225 6.556 1.00 97.94 91 ASP A N 1
ATOM 737 C CA . ASP A 1 91 ? -14.042 -5.288 7.347 1.00 97.94 91 ASP A CA 1
ATOM 738 C C . ASP A 1 91 ? -13.278 -5.531 8.658 1.00 97.94 91 ASP A C 1
ATOM 740 O O . ASP A 1 91 ? -13.878 -5.622 9.728 1.00 97.94 91 ASP A O 1
ATOM 744 N N . ALA A 1 92 ? -11.942 -5.588 8.598 1.00 97.69 92 ALA A N 1
ATOM 745 C CA . ALA A 1 92 ? -11.110 -5.825 9.774 1.00 97.69 92 ALA A CA 1
ATOM 746 C C . ALA A 1 92 ? -11.145 -4.659 10.776 1.00 97.69 92 ALA A C 1
ATOM 748 O O . ALA A 1 92 ? -11.154 -4.891 11.986 1.00 97.69 92 ALA A O 1
ATOM 749 N N . VAL A 1 93 ? -11.150 -3.412 10.295 1.00 96.38 93 VAL A N 1
ATOM 750 C CA . VAL A 1 93 ? -11.226 -2.238 11.175 1.00 96.38 93 VAL A CA 1
ATOM 751 C C . VAL A 1 93 ? -12.623 -2.125 11.787 1.00 96.38 93 VAL A C 1
ATOM 753 O O . VAL A 1 93 ? -12.712 -1.902 12.993 1.00 96.38 93 VAL A O 1
ATOM 756 N N . GLU A 1 94 ? -13.693 -2.352 11.020 1.00 96.88 94 GLU A N 1
ATOM 757 C CA . GLU A 1 94 ? -15.063 -2.338 11.546 1.00 96.88 94 GLU A CA 1
ATOM 758 C C . GLU A 1 94 ? -15.250 -3.406 12.633 1.00 96.88 94 GLU A C 1
ATOM 760 O O . GLU A 1 94 ? -15.683 -3.088 13.737 1.00 96.88 94 GLU A O 1
ATOM 765 N N . GLU A 1 95 ? -14.808 -4.643 12.393 1.00 97.06 95 GLU A N 1
ATOM 766 C CA . GLU A 1 95 ? -14.870 -5.735 13.378 1.00 97.06 95 GLU A CA 1
ATOM 767 C C . GLU A 1 95 ? -14.241 -5.338 14.732 1.00 97.06 95 GLU A C 1
ATOM 769 O O . GLU A 1 95 ? -14.795 -5.605 15.802 1.00 97.06 95 GLU A O 1
ATOM 774 N N . VAL A 1 96 ? -13.084 -4.669 14.704 1.00 96.25 96 VAL A N 1
ATOM 775 C CA . VAL A 1 96 ? -12.290 -4.363 15.909 1.00 96.25 96 VAL A CA 1
ATOM 776 C C . VAL A 1 96 ? -12.668 -3.027 16.560 1.00 96.25 96 VAL A C 1
ATOM 778 O O . VAL A 1 96 ? -12.555 -2.879 17.783 1.00 96.25 96 VAL A O 1
ATOM 781 N N . TYR A 1 97 ? -13.091 -2.045 15.766 1.00 94.00 97 TYR A N 1
ATOM 782 C CA . TYR A 1 97 ? -13.272 -0.655 16.188 1.00 94.00 97 TYR A CA 1
ATOM 783 C C . TYR A 1 97 ? -14.676 -0.095 15.900 1.00 94.00 97 TYR A C 1
ATOM 785 O O . TYR A 1 97 ? -14.833 1.124 15.963 1.00 94.00 97 TYR A O 1
ATOM 793 N N . HIS A 1 98 ? -15.698 -0.924 15.635 1.00 94.75 98 HIS A N 1
ATOM 794 C CA . HIS A 1 98 ? -17.094 -0.493 15.387 1.00 94.75 98 HIS A CA 1
ATOM 795 C C . HIS A 1 98 ? -17.650 0.502 16.427 1.00 94.75 98 HIS A C 1
ATOM 797 O O . HIS A 1 98 ? -18.522 1.313 16.128 1.00 94.75 98 HIS A O 1
ATOM 803 N N . ASP A 1 99 ? -17.153 0.464 17.667 1.00 94.31 99 ASP A N 1
ATOM 804 C CA . ASP A 1 99 ? -17.548 1.357 18.762 1.00 94.31 99 ASP A CA 1
ATOM 805 C C . ASP A 1 99 ? -16.771 2.692 18.793 1.00 94.31 99 ASP A C 1
ATOM 807 O O . ASP A 1 99 ? -16.915 3.486 19.727 1.00 94.31 99 ASP A O 1
ATOM 811 N N . ARG A 1 100 ? -15.918 2.957 17.797 1.00 89.81 100 ARG A N 1
ATOM 812 C CA . ARG A 1 100 ? -15.090 4.164 17.674 1.00 89.81 100 ARG A CA 1
ATOM 813 C C . ARG A 1 100 ? -15.348 4.867 16.348 1.00 89.81 100 ARG A C 1
ATOM 815 O O . ARG A 1 100 ? -15.673 4.256 15.338 1.00 89.81 100 ARG A O 1
ATOM 822 N N . LYS A 1 101 ? -15.131 6.182 16.339 1.00 89.56 101 LYS A N 1
ATOM 823 C CA . LYS A 1 101 ? -15.121 6.966 15.102 1.00 89.56 101 LYS A CA 1
ATOM 824 C C . LYS A 1 101 ? -13.843 6.661 14.318 1.00 89.56 101 LYS A C 1
ATOM 826 O O . LYS A 1 101 ? -12.756 6.726 14.887 1.00 89.56 101 LYS A O 1
ATOM 831 N N . GLN A 1 102 ? -13.983 6.365 13.031 1.00 90.38 102 GLN A N 1
ATOM 832 C CA . GLN A 1 102 ? -12.887 5.959 12.151 1.00 90.38 102 GLN A CA 1
ATOM 833 C C . GLN A 1 102 ? -12.921 6.771 10.847 1.00 90.38 102 GLN A C 1
ATOM 835 O O . GLN A 1 102 ? -13.994 7.153 10.377 1.00 90.38 102 GLN A O 1
ATOM 840 N N . GLU A 1 103 ? -11.757 7.019 10.247 1.00 92.81 103 GLU A N 1
ATOM 841 C CA . GLU A 1 103 ? -11.618 7.457 8.851 1.00 92.81 103 GLU A CA 1
ATOM 842 C C . GLU A 1 103 ? -10.503 6.626 8.216 1.00 92.81 103 GLU A C 1
ATOM 844 O O . GLU A 1 103 ? -9.451 6.431 8.824 1.00 92.81 103 GLU A O 1
ATOM 849 N N . LEU A 1 104 ? -10.754 6.117 7.010 1.00 94.62 104 LEU A N 1
ATOM 850 C CA . LEU A 1 104 ? -9.791 5.336 6.239 1.00 94.62 104 LEU A CA 1
ATOM 851 C C . LEU A 1 104 ? -9.264 6.191 5.089 1.00 94.62 104 LEU A C 1
ATOM 853 O O . LEU A 1 104 ? -10.046 6.839 4.391 1.00 94.62 104 LEU A O 1
ATOM 857 N N . PHE A 1 105 ? -7.949 6.177 4.900 1.00 95.31 105 PHE A N 1
ATOM 858 C CA . PHE A 1 105 ? -7.265 6.859 3.806 1.00 95.31 105 PHE A CA 1
ATOM 859 C C . PHE A 1 105 ? -6.489 5.832 2.996 1.00 95.31 105 PHE A C 1
ATOM 861 O O . PHE A 1 105 ? -5.826 4.963 3.567 1.00 95.31 105 PHE A O 1
ATOM 868 N N . TRP A 1 106 ? -6.554 5.949 1.677 1.00 95.19 106 TRP A N 1
ATOM 869 C CA . TRP A 1 106 ? -5.928 5.006 0.757 1.00 95.19 106 TRP A CA 1
ATOM 870 C C . TRP A 1 106 ? -4.759 5.662 0.033 1.00 95.19 106 TRP A C 1
ATOM 872 O O . TRP A 1 106 ? -4.765 6.862 -0.225 1.00 95.19 106 TRP A O 1
ATOM 882 N N . SER A 1 107 ? -3.749 4.879 -0.344 1.00 92.44 107 SER A N 1
ATOM 883 C CA . SER A 1 107 ? -2.600 5.399 -1.102 1.00 92.44 107 SER A CA 1
ATOM 884 C C . SER A 1 107 ? -2.975 5.933 -2.489 1.00 92.44 107 SER A C 1
ATOM 886 O O . SER A 1 107 ? -2.188 6.656 -3.091 1.00 92.44 107 SER A O 1
ATOM 888 N N . CYS A 1 108 ? -4.153 5.565 -2.999 1.00 89.50 108 CYS A N 1
ATOM 889 C CA . CYS A 1 108 ? -4.723 6.059 -4.249 1.00 89.50 108 CYS A CA 1
ATOM 890 C C . CYS A 1 108 ? -5.632 7.292 -4.071 1.00 89.50 108 CYS A C 1
ATOM 892 O O . CYS A 1 108 ? -6.123 7.818 -5.069 1.00 89.50 108 CYS A O 1
ATOM 894 N N . ASP A 1 109 ? -5.883 7.750 -2.837 1.00 92.31 109 ASP A N 1
ATOM 895 C CA . ASP A 1 109 ? -6.685 8.952 -2.598 1.00 92.31 109 ASP A CA 1
ATOM 896 C C . ASP A 1 109 ? -5.984 10.195 -3.175 1.00 92.31 109 ASP A C 1
ATOM 898 O O . ASP A 1 109 ? -4.766 10.359 -3.083 1.00 92.31 109 ASP A O 1
ATOM 902 N N . TYR A 1 110 ? -6.770 11.106 -3.748 1.00 91.19 110 TYR A N 1
ATOM 903 C CA . TYR A 1 110 ? -6.300 12.355 -4.349 1.00 91.19 110 TYR A CA 1
ATOM 904 C C . TYR A 1 110 ? -7.147 13.547 -3.882 1.00 91.19 110 TYR A C 1
ATOM 906 O O . TYR A 1 110 ? -8.177 13.389 -3.227 1.00 91.19 110 TYR A O 1
ATOM 914 N N . GLY A 1 111 ? -6.710 14.767 -4.210 1.00 91.00 111 GLY A N 1
ATOM 915 C CA . GLY A 1 111 ? -7.440 15.987 -3.861 1.00 91.00 111 GLY A CA 1
ATOM 916 C C . GLY A 1 111 ? -7.489 16.234 -2.351 1.00 91.00 111 GLY A C 1
ATOM 917 O O . GLY A 1 111 ? -6.461 16.216 -1.679 1.00 91.00 111 GLY A O 1
ATOM 918 N N . ASP A 1 112 ? -8.683 16.464 -1.809 1.00 90.69 112 ASP A N 1
ATOM 919 C CA . ASP A 1 112 ? -8.912 16.781 -0.392 1.00 90.69 112 ASP A CA 1
ATOM 920 C C . ASP A 1 112 ? -8.732 15.582 0.559 1.00 90.69 112 ASP A C 1
ATOM 922 O O . ASP A 1 112 ? -8.694 15.762 1.783 1.00 90.69 112 ASP A O 1
ATOM 926 N N . ARG A 1 113 ? -8.607 14.369 0.006 1.00 92.81 113 ARG A N 1
ATOM 927 C CA . ARG A 1 113 ? -8.303 13.127 0.733 1.00 92.81 113 ARG A CA 1
ATOM 928 C C . ARG A 1 113 ? -6.836 12.704 0.646 1.00 92.81 113 ARG A C 1
ATOM 930 O O . ARG A 1 113 ? -6.466 11.729 1.291 1.00 92.81 113 ARG A O 1
ATOM 937 N N . LEU A 1 114 ? -5.998 13.427 -0.102 1.00 93.81 114 LEU A N 1
ATOM 938 C CA . LEU A 1 114 ? -4.590 13.073 -0.282 1.00 93.81 114 LEU A CA 1
ATOM 939 C C . LEU A 1 114 ? -3.826 13.125 1.049 1.00 93.81 114 LEU A C 1
ATOM 941 O O . LEU A 1 114 ? -3.732 14.178 1.685 1.00 93.81 114 LEU A O 1
ATOM 945 N N . VAL A 1 115 ? -3.226 11.996 1.421 1.00 93.69 115 VAL A N 1
ATOM 946 C CA . VAL A 1 115 ? -2.366 11.839 2.600 1.00 93.69 115 VAL A CA 1
ATOM 947 C C . VAL A 1 115 ? -0.990 11.362 2.148 1.00 93.69 115 VAL A C 1
ATOM 949 O O . VAL A 1 115 ? -0.874 10.415 1.368 1.00 93.69 115 VAL A O 1
ATOM 952 N N . ALA A 1 116 ? 0.074 11.995 2.645 1.00 94.06 116 ALA A N 1
ATOM 953 C CA . ALA A 1 116 ? 1.439 11.622 2.285 1.00 94.06 116 ALA A CA 1
ATOM 954 C C . ALA A 1 116 ? 1.887 10.363 3.052 1.00 94.06 116 ALA A C 1
ATOM 956 O O . ALA A 1 116 ? 2.593 10.447 4.055 1.00 94.06 116 ALA A O 1
ATOM 957 N N . MET A 1 117 ? 1.494 9.179 2.566 1.00 93.50 117 MET A N 1
ATOM 958 C CA . MET A 1 117 ? 1.782 7.886 3.215 1.00 93.50 117 MET A CA 1
ATOM 959 C C . MET A 1 117 ? 3.280 7.656 3.470 1.00 93.50 117 MET A C 1
ATOM 961 O O . MET A 1 117 ? 3.656 7.118 4.508 1.00 93.50 117 MET A O 1
ATOM 965 N N . GLN A 1 118 ? 4.148 8.116 2.563 1.00 90.38 118 GLN A N 1
ATOM 966 C CA . GLN A 1 118 ? 5.604 8.051 2.741 1.00 90.38 118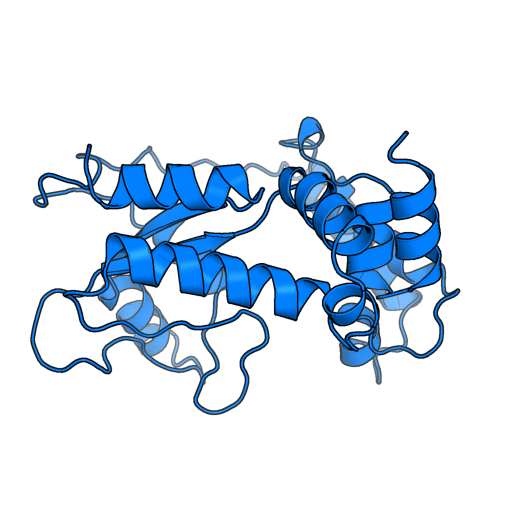 GLN A CA 1
ATOM 967 C C . GLN A 1 118 ? 6.082 8.893 3.929 1.00 90.38 118 GLN A C 1
ATOM 969 O O . GLN A 1 118 ? 6.956 8.458 4.671 1.00 90.38 118 GLN A O 1
ATOM 974 N N . ARG A 1 119 ? 5.471 10.064 4.150 1.00 91.12 119 ARG A N 1
ATOM 975 C CA . ARG A 1 119 ? 5.769 10.919 5.304 1.00 91.12 119 ARG A CA 1
ATOM 976 C C . ARG A 1 119 ? 5.259 10.312 6.606 1.00 91.12 119 ARG A C 1
ATOM 978 O O . ARG A 1 119 ? 5.915 10.453 7.626 1.00 91.12 119 ARG A O 1
ATOM 985 N N . ILE A 1 120 ? 4.137 9.584 6.575 1.00 91.25 120 ILE A N 1
ATOM 986 C CA . ILE A 1 120 ? 3.694 8.786 7.730 1.00 91.25 120 ILE A CA 1
ATOM 987 C C . ILE A 1 120 ? 4.731 7.707 8.049 1.00 91.25 120 ILE A C 1
ATOM 989 O O . ILE A 1 120 ? 5.155 7.594 9.193 1.00 91.25 120 ILE A O 1
ATOM 993 N N . ALA A 1 121 ? 5.170 6.937 7.051 1.00 87.62 121 ALA A N 1
ATOM 994 C CA . ALA A 1 121 ? 6.201 5.921 7.259 1.00 87.62 121 ALA A CA 1
ATOM 995 C C . ALA A 1 121 ? 7.497 6.532 7.825 1.00 87.62 121 ALA A C 1
ATOM 997 O O . ALA A 1 121 ? 8.083 5.974 8.746 1.00 87.62 121 ALA A O 1
ATOM 998 N N . GLU A 1 122 ? 7.902 7.702 7.330 1.00 84.75 122 GLU A N 1
ATOM 999 C CA . GLU A 1 122 ? 9.057 8.449 7.832 1.00 84.75 122 GLU A CA 1
ATOM 1000 C C . GLU A 1 122 ? 8.909 8.842 9.307 1.00 84.75 122 GLU A C 1
ATOM 1002 O O . GLU A 1 122 ? 9.763 8.470 10.109 1.00 84.75 122 GLU A O 1
ATOM 1007 N N . VAL A 1 123 ? 7.827 9.530 9.700 1.00 84.56 123 VAL A N 1
ATOM 1008 C CA . VAL A 1 123 ? 7.662 9.951 11.107 1.00 84.56 123 VAL A CA 1
ATOM 1009 C C . VAL A 1 123 ? 7.568 8.761 12.047 1.00 84.56 123 VAL A C 1
ATOM 1011 O O . VAL A 1 123 ? 8.035 8.837 13.170 1.00 84.56 123 VAL A O 1
ATOM 1014 N N . VAL A 1 124 ? 7.014 7.643 11.592 1.00 81.00 124 VAL A N 1
ATOM 1015 C CA . VAL A 1 124 ? 6.912 6.429 12.402 1.00 81.00 124 VAL A CA 1
ATOM 1016 C C . VAL A 1 124 ? 8.263 5.744 12.607 1.00 81.00 124 VAL A C 1
ATOM 1018 O O . VAL A 1 124 ? 8.491 5.144 13.655 1.00 81.00 124 VAL A O 1
ATOM 1021 N N . LEU A 1 125 ? 9.155 5.824 11.620 1.00 73.00 125 LEU A N 1
ATOM 1022 C CA . LEU A 1 125 ? 10.504 5.268 11.716 1.00 73.00 125 LEU A CA 1
ATOM 1023 C C . LEU A 1 125 ? 11.473 6.192 12.472 1.00 73.00 125 LEU A C 1
ATOM 1025 O O . LEU A 1 125 ? 12.439 5.699 13.052 1.00 73.00 125 LEU A O 1
ATOM 1029 N N . LEU A 1 126 ? 11.238 7.509 12.454 1.00 63.84 126 LEU A N 1
ATOM 1030 C CA . LEU A 1 126 ? 12.099 8.513 13.091 1.00 63.84 126 LEU A CA 1
ATOM 1031 C C . LEU A 1 126 ? 11.675 8.850 14.526 1.00 63.84 126 LEU A C 1
ATOM 1033 O O . LEU A 1 126 ? 12.521 8.940 15.413 1.00 63.84 126 LEU A O 1
ATOM 1037 N N . GLU A 1 127 ? 10.377 9.026 14.761 1.00 56.72 127 GLU A N 1
ATOM 1038 C CA . GLU A 1 127 ? 9.803 9.352 16.067 1.00 56.72 127 GLU A CA 1
ATOM 1039 C C . GLU A 1 127 ? 9.37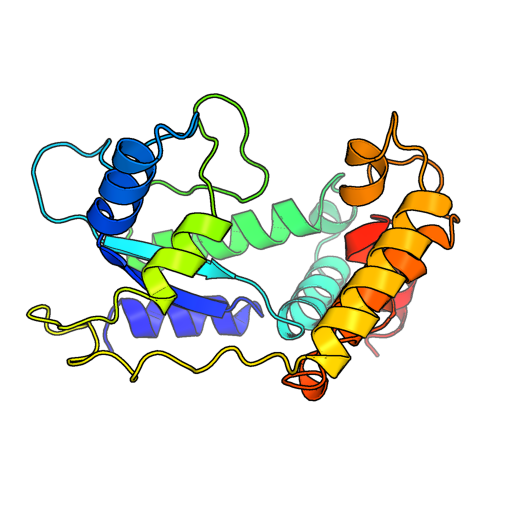1 8.042 16.726 1.00 56.72 127 GLU A C 1
ATOM 1041 O O . GLU A 1 127 ? 8.211 7.628 16.678 1.00 56.72 127 GLU A O 1
ATOM 1046 N N . GLY A 1 128 ? 10.338 7.316 17.283 1.00 49.88 128 GLY A N 1
ATOM 1047 C CA . GLY A 1 128 ? 10.025 6.086 17.991 1.00 49.88 128 GLY A CA 1
ATOM 1048 C C . GLY A 1 128 ? 9.051 6.320 19.150 1.00 49.88 128 GLY A C 1
ATOM 1049 O O . GLY A 1 128 ? 8.958 7.395 19.740 1.00 49.88 128 GLY A O 1
ATOM 1050 N N . VAL A 1 129 ? 8.285 5.285 19.472 1.00 45.72 129 VAL A N 1
ATOM 1051 C CA . VAL A 1 129 ? 7.192 5.372 20.438 1.00 45.72 129 VAL A CA 1
ATOM 1052 C C . VAL A 1 129 ? 7.739 5.227 21.861 1.00 45.72 129 VAL A C 1
ATOM 1054 O O . VAL A 1 129 ? 8.089 4.129 22.272 1.00 45.72 129 VAL A O 1
ATOM 1057 N N . GLU A 1 130 ? 7.788 6.313 22.635 1.00 41.19 130 GLU A N 1
ATOM 1058 C CA . GLU A 1 130 ? 7.664 6.224 24.098 1.00 41.19 130 GLU A CA 1
ATOM 1059 C C . GLU A 1 130 ? 6.166 6.247 24.438 1.00 41.19 130 GLU A C 1
ATOM 1061 O O . GLU A 1 130 ? 5.421 7.169 24.065 1.00 41.19 130 GLU A O 1
ATOM 1066 N N . SER A 1 131 ? 5.688 5.183 25.079 1.00 45.22 131 SER A N 1
ATOM 1067 C CA . SER A 1 131 ? 4.264 4.971 25.322 1.00 45.22 131 SER A CA 1
ATOM 1068 C C . SER A 1 131 ? 3.877 5.162 26.790 1.00 45.22 131 SER A C 1
ATOM 1070 O O . SER A 1 131 ? 4.340 4.426 27.655 1.00 45.22 131 SER A O 1
ATOM 1072 N N . GLU A 1 132 ? 2.938 6.084 27.034 1.00 43.75 132 GLU A N 1
ATOM 1073 C CA . GLU A 1 132 ? 2.054 6.116 28.216 1.00 43.75 132 GLU A CA 1
ATOM 1074 C C . GLU A 1 132 ? 0.698 5.413 27.951 1.00 43.75 132 GLU A C 1
ATOM 1076 O O . GLU A 1 132 ? -0.215 5.474 28.771 1.00 43.75 132 GLU A O 1
ATOM 1081 N N . PHE A 1 133 ? 0.525 4.767 26.793 1.00 53.69 133 PHE A N 1
ATOM 1082 C CA . PHE A 1 133 ? -0.685 4.025 26.433 1.00 53.69 133 PHE A CA 1
ATOM 1083 C C . PHE A 1 133 ? -0.442 2.522 26.626 1.00 53.69 133 PHE A C 1
ATOM 1085 O O . PHE A 1 133 ? 0.450 1.962 25.993 1.00 53.69 133 PHE A O 1
ATOM 1092 N N . ASP A 1 134 ? -1.268 1.852 27.436 1.00 49.22 134 ASP A N 1
ATOM 1093 C CA . ASP A 1 134 ? -1.115 0.426 27.802 1.00 49.22 134 ASP A CA 1
ATOM 1094 C C . ASP A 1 134 ? -0.949 -0.552 26.608 1.00 49.22 134 ASP A C 1
ATOM 1096 O O . ASP A 1 134 ? -0.473 -1.670 26.792 1.00 49.22 134 ASP A O 1
ATOM 1100 N N . ASP A 1 135 ? -1.299 -0.137 25.382 1.00 52.22 135 ASP A N 1
ATOM 1101 C CA . ASP A 1 135 ? -1.244 -0.946 24.154 1.00 52.22 135 ASP A CA 1
ATOM 1102 C C . ASP A 1 135 ? -0.126 -0.560 23.154 1.00 52.22 135 ASP A C 1
ATOM 1104 O O . ASP A 1 135 ? -0.021 -1.183 22.093 1.00 52.22 135 ASP A O 1
ATOM 1108 N N . LEU A 1 136 ? 0.699 0.457 23.433 1.00 54.25 136 LEU A N 1
ATOM 1109 C CA . LEU A 1 136 ? 1.804 0.873 22.552 1.00 54.25 136 LEU A CA 1
ATOM 1110 C C . LEU A 1 136 ? 3.168 0.481 23.162 1.00 54.25 136 LEU A C 1
ATOM 1112 O O . LEU A 1 136 ? 3.335 0.569 24.379 1.00 54.25 136 LEU A O 1
ATOM 1116 N N . PRO A 1 137 ? 4.157 0.047 22.354 1.00 47.84 137 PRO A N 1
ATOM 1117 C CA . PRO A 1 137 ? 5.473 -0.346 22.860 1.00 47.84 137 PRO A CA 1
ATOM 1118 C C . PRO A 1 137 ? 6.163 0.807 23.609 1.00 47.84 137 PRO A C 1
ATOM 1120 O O . PRO A 1 137 ? 6.038 1.967 23.231 1.00 47.84 137 PRO A O 1
ATOM 1123 N N . ALA A 1 138 ? 6.867 0.469 24.694 1.00 48.38 138 ALA A N 1
ATOM 1124 C CA . ALA A 1 138 ? 7.307 1.417 25.722 1.00 48.38 138 ALA A CA 1
ATOM 1125 C C . ALA A 1 138 ? 8.547 2.267 25.371 1.00 48.38 138 ALA A C 1
ATOM 1127 O O . ALA A 1 138 ? 8.821 3.221 26.093 1.00 48.38 138 ALA A O 1
ATOM 1128 N N . ALA A 1 139 ? 9.293 1.956 24.303 1.00 43.88 139 ALA A N 1
ATOM 1129 C CA . ALA A 1 139 ? 10.457 2.745 23.884 1.00 43.88 139 ALA A CA 1
ATOM 1130 C C . ALA A 1 139 ? 10.756 2.616 22.371 1.00 43.88 139 ALA A C 1
ATOM 1132 O O . ALA A 1 139 ? 10.528 1.540 21.802 1.00 43.88 139 ALA A O 1
ATOM 1133 N N . PRO A 1 140 ? 11.325 3.666 21.733 1.00 51.66 140 PRO A N 1
ATOM 1134 C CA . PRO A 1 140 ? 11.865 3.610 20.378 1.00 51.66 140 PRO A CA 1
ATOM 1135 C C . PRO A 1 140 ? 12.845 2.447 20.188 1.00 51.66 140 PRO A C 1
ATOM 1137 O O . PRO A 1 140 ? 13.725 2.258 21.035 1.00 51.66 140 PRO A O 1
ATOM 1140 N N . PRO A 1 141 ? 12.827 1.737 19.047 1.00 51.97 141 PRO A N 1
ATOM 1141 C CA . PRO A 1 141 ? 14.071 1.169 18.552 1.00 51.97 141 PRO A CA 1
ATOM 1142 C C . PRO A 1 141 ? 15.063 2.323 18.288 1.00 51.97 141 PRO A C 1
ATOM 1144 O O . PRO A 1 141 ? 14.641 3.406 17.874 1.00 51.97 141 PRO A O 1
ATOM 1147 N N . PRO A 1 142 ? 16.373 2.136 18.535 1.00 56.50 142 PRO A N 1
ATOM 1148 C CA . PRO A 1 142 ? 17.369 3.144 18.186 1.00 56.50 142 PRO A CA 1
ATOM 1149 C C . PRO A 1 142 ? 17.250 3.499 16.695 1.00 56.50 142 PRO A C 1
ATOM 1151 O O . PRO A 1 142 ? 16.930 2.606 15.902 1.00 56.50 142 PRO A O 1
ATOM 1154 N N . PRO A 1 143 ? 17.507 4.766 16.304 1.00 56.41 143 PRO A N 1
ATOM 1155 C CA . PRO A 1 143 ? 17.433 5.177 14.910 1.00 56.41 143 PRO A CA 1
ATOM 1156 C C . PRO A 1 143 ? 18.279 4.223 14.076 1.00 56.41 143 PRO A C 1
ATOM 1158 O O . PRO A 1 143 ? 19.479 4.054 14.318 1.00 56.41 143 PRO A O 1
ATOM 1161 N N . LEU A 1 144 ? 17.621 3.543 13.138 1.00 58.03 144 LEU A N 1
ATOM 1162 C CA . LEU A 1 144 ? 18.301 2.589 12.286 1.00 58.03 144 LEU A CA 1
ATOM 1163 C C . LEU A 1 144 ? 19.292 3.377 11.419 1.00 58.03 144 LEU A C 1
ATOM 1165 O O . LEU A 1 144 ? 18.893 4.362 10.789 1.00 58.03 144 LEU A O 1
ATOM 1169 N N . PRO A 1 145 ? 20.582 2.991 11.378 1.00 66.62 145 PRO A N 1
ATOM 1170 C CA . PRO A 1 145 ? 21.494 3.561 10.399 1.00 66.62 145 PRO A CA 1
ATOM 1171 C C . PRO A 1 145 ? 20.902 3.344 9.005 1.00 66.62 145 PRO A C 1
ATOM 1173 O O . PRO A 1 145 ? 20.199 2.354 8.790 1.00 66.62 145 PRO A O 1
ATOM 1176 N N . CYS A 1 146 ? 21.180 4.264 8.072 1.00 68.75 146 CYS A N 1
ATOM 1177 C CA . CYS A 1 146 ? 20.723 4.129 6.690 1.00 68.75 146 CYS A CA 1
ATOM 1178 C C . CYS A 1 146 ? 21.031 2.700 6.212 1.00 68.75 146 CYS A C 1
ATOM 1180 O O . CYS A 1 146 ? 22.207 2.328 6.168 1.00 68.75 146 CYS A O 1
ATOM 1182 N N . PRO A 1 147 ? 20.009 1.885 5.889 1.00 72.62 147 PRO A N 1
ATOM 1183 C CA . PRO A 1 147 ? 20.215 0.472 5.585 1.00 72.62 147 PRO A CA 1
ATOM 1184 C C . PRO A 1 147 ? 20.887 0.260 4.224 1.00 72.62 147 PRO A C 1
ATOM 1186 O O . PRO A 1 147 ? 21.134 -0.876 3.836 1.00 72.62 147 PRO A O 1
ATOM 1189 N N . VAL A 1 148 ? 21.151 1.349 3.498 1.00 83.62 148 VAL A N 1
ATOM 1190 C CA . VAL A 1 148 ? 21.672 1.364 2.139 1.00 83.62 148 VAL A CA 1
ATOM 1191 C C . VAL A 1 148 ? 23.108 1.879 2.169 1.00 83.62 148 VAL A C 1
ATOM 1193 O O . VAL A 1 148 ? 23.379 3.005 2.595 1.00 83.62 148 VAL A O 1
ATOM 1196 N N . SER A 1 149 ? 24.035 1.048 1.710 1.00 88.88 149 SER A N 1
ATOM 1197 C CA . SER A 1 149 ? 25.439 1.407 1.520 1.00 88.88 149 SER A CA 1
ATOM 1198 C C . SER A 1 149 ? 25.619 2.436 0.395 1.00 88.88 149 SER A C 1
ATOM 1200 O O . SER A 1 149 ? 24.779 2.583 -0.490 1.00 88.88 149 SER A O 1
ATOM 1202 N N . MET A 1 150 ? 26.762 3.132 0.379 1.00 90.12 150 MET A N 1
ATOM 1203 C CA . MET A 1 150 ? 27.097 4.069 -0.706 1.00 90.12 150 MET A CA 1
ATOM 1204 C C . MET A 1 150 ? 27.156 3.390 -2.084 1.00 90.12 150 MET A C 1
ATOM 1206 O O . MET A 1 150 ? 26.828 4.017 -3.087 1.00 90.12 150 MET A O 1
ATOM 1210 N N . GLU A 1 151 ? 27.554 2.115 -2.130 1.00 93.06 151 GLU A N 1
ATOM 1211 C CA . GLU A 1 151 ? 27.547 1.303 -3.352 1.00 93.06 151 GLU A CA 1
ATOM 1212 C C . GLU A 1 151 ? 26.115 1.075 -3.852 1.00 93.06 151 GLU A C 1
ATOM 1214 O O . GLU A 1 151 ? 25.822 1.300 -5.024 1.00 93.06 151 GLU A O 1
ATOM 1219 N N . GLU A 1 152 ? 25.199 0.700 -2.958 1.00 93.31 152 GLU A N 1
ATOM 1220 C CA . GLU A 1 152 ? 23.788 0.495 -3.301 1.00 93.31 152 GLU A CA 1
ATOM 1221 C C . GLU A 1 152 ? 23.098 1.808 -3.691 1.00 93.31 152 GLU A C 1
ATOM 1223 O O . GLU A 1 152 ? 22.261 1.802 -4.591 1.00 93.31 152 GLU A O 1
ATOM 1228 N N . LEU A 1 153 ? 23.477 2.943 -3.087 1.00 90.75 153 LEU A N 1
ATOM 1229 C CA . LEU A 1 153 ? 23.009 4.271 -3.504 1.00 90.75 153 LEU A CA 1
ATOM 1230 C C . LEU A 1 153 ? 23.476 4.624 -4.922 1.00 90.75 153 LEU A C 1
ATOM 1232 O O . LEU A 1 153 ? 22.686 5.135 -5.718 1.00 90.75 153 LEU A O 1
ATOM 1236 N N . ALA A 1 154 ? 24.741 4.347 -5.253 1.00 93.38 154 ALA A N 1
ATOM 1237 C CA . ALA A 1 154 ? 25.263 4.561 -6.601 1.00 93.38 154 ALA A CA 1
ATOM 1238 C C . ALA A 1 154 ? 24.539 3.669 -7.624 1.00 93.38 154 ALA A C 1
ATOM 1240 O O . ALA A 1 154 ? 24.069 4.168 -8.646 1.00 93.38 154 ALA A O 1
ATOM 1241 N N . ALA A 1 155 ? 24.354 2.385 -7.305 1.00 94.31 155 ALA A N 1
ATOM 1242 C CA . ALA A 1 155 ? 23.611 1.452 -8.147 1.00 94.31 155 ALA A CA 1
ATOM 1243 C C . ALA A 1 155 ? 22.138 1.864 -8.322 1.00 94.31 155 ALA A C 1
ATOM 1245 O O . ALA A 1 155 ? 21.603 1.784 -9.428 1.00 94.31 155 ALA A O 1
ATOM 1246 N N . ALA A 1 156 ? 21.480 2.330 -7.253 1.00 93.06 156 ALA A N 1
ATOM 1247 C CA . ALA A 1 156 ? 20.105 2.828 -7.307 1.00 93.06 156 ALA A CA 1
ATOM 1248 C C . ALA A 1 156 ? 19.991 4.032 -8.246 1.00 93.06 156 ALA A C 1
ATOM 1250 O O . ALA A 1 156 ? 19.067 4.098 -9.055 1.00 93.06 156 ALA A O 1
ATOM 1251 N N . LYS A 1 157 ? 20.955 4.959 -8.178 1.00 93.88 157 LYS A N 1
ATOM 1252 C CA . LYS A 1 157 ? 21.010 6.120 -9.068 1.00 93.88 157 LYS A CA 1
ATOM 1253 C C . LYS A 1 157 ? 21.137 5.701 -10.534 1.00 93.88 157 LYS A C 1
ATOM 1255 O O . LYS A 1 157 ? 20.345 6.152 -11.352 1.00 93.88 157 LYS A O 1
ATOM 1260 N N . GLU A 1 158 ? 22.065 4.800 -10.854 1.00 95.12 158 GLU A N 1
ATOM 1261 C CA . GLU A 1 158 ? 22.217 4.274 -12.219 1.00 95.12 158 GLU A CA 1
ATOM 1262 C C . GLU A 1 158 ? 20.945 3.568 -12.717 1.00 95.12 158 GLU A C 1
ATOM 1264 O O . GLU A 1 158 ? 20.550 3.725 -13.875 1.00 95.12 158 GLU A O 1
ATOM 1269 N N . ALA A 1 159 ? 20.273 2.812 -11.843 1.00 94.31 159 ALA A N 1
ATOM 1270 C CA . ALA A 1 159 ? 19.011 2.156 -12.170 1.00 94.31 159 ALA A CA 1
ATOM 1271 C C . ALA A 1 159 ? 17.888 3.170 -12.454 1.00 94.31 159 ALA A C 1
ATOM 1273 O O . ALA A 1 159 ? 17.147 2.988 -13.420 1.00 94.31 159 ALA A O 1
ATOM 1274 N N . ILE A 1 160 ? 17.791 4.248 -11.666 1.00 92.75 160 ILE A N 1
ATOM 1275 C CA . ILE A 1 160 ? 16.841 5.348 -11.894 1.00 92.75 160 ILE A CA 1
ATOM 1276 C C . ILE A 1 160 ? 17.135 6.042 -13.226 1.00 92.75 160 ILE A C 1
ATOM 1278 O O . ILE A 1 160 ? 16.220 6.212 -14.028 1.00 92.75 160 ILE A O 1
ATOM 1282 N N . ASP A 1 161 ? 18.395 6.395 -13.493 1.00 92.81 161 ASP A N 1
ATOM 1283 C CA . ASP A 1 161 ? 18.796 7.057 -14.741 1.00 92.81 161 ASP A CA 1
ATOM 1284 C C . ASP A 1 161 ? 18.447 6.182 -15.960 1.00 92.81 161 ASP A C 1
ATOM 1286 O O . ASP A 1 161 ? 17.897 6.664 -16.955 1.00 92.81 161 ASP A O 1
ATOM 1290 N N . SER A 1 162 ? 18.677 4.869 -15.857 1.00 91.81 162 SER A N 1
ATOM 1291 C CA . SER A 1 162 ? 18.272 3.903 -16.881 1.00 91.81 162 SER A CA 1
ATOM 1292 C C . SER A 1 162 ? 16.753 3.852 -17.055 1.00 91.81 162 SER A C 1
ATOM 1294 O O . SER A 1 162 ? 16.273 3.919 -18.187 1.00 91.81 162 SER A O 1
ATOM 1296 N N . ALA A 1 163 ? 15.987 3.770 -15.965 1.00 89.75 163 ALA A N 1
ATOM 1297 C CA . ALA A 1 163 ? 14.529 3.715 -16.020 1.00 89.75 163 ALA A CA 1
ATOM 1298 C C . ALA A 1 163 ? 13.930 4.985 -16.642 1.00 89.75 163 ALA A C 1
ATOM 1300 O O . ALA A 1 163 ? 13.077 4.895 -17.525 1.00 89.75 163 ALA A O 1
ATOM 1301 N N . LEU A 1 164 ? 14.443 6.158 -16.266 1.00 89.00 164 LEU A N 1
ATOM 1302 C CA . LEU A 1 164 ? 14.045 7.445 -16.838 1.00 89.00 164 LEU A CA 1
ATOM 1303 C C . LEU A 1 164 ? 14.362 7.549 -18.332 1.00 89.00 164 LEU A C 1
ATOM 1305 O O . LEU A 1 164 ? 13.586 8.156 -19.064 1.00 89.00 164 LEU A O 1
ATOM 1309 N N . SER A 1 165 ? 15.467 6.956 -18.796 1.00 89.38 165 SER A N 1
ATOM 1310 C CA . SER A 1 165 ? 15.835 6.952 -20.221 1.00 89.38 165 SER A CA 1
ATOM 1311 C C . SER A 1 165 ? 14.893 6.111 -21.093 1.00 89.38 165 SER A C 1
ATOM 1313 O O . SER A 1 165 ? 14.767 6.364 -22.289 1.00 89.38 165 SER A O 1
ATOM 1315 N N . MET A 1 166 ? 14.228 5.126 -20.483 1.00 84.94 166 MET A N 1
ATOM 1316 C CA . MET A 1 166 ? 13.309 4.190 -21.137 1.00 84.94 166 MET A CA 1
ATOM 1317 C C . MET A 1 166 ? 11.835 4.588 -20.991 1.00 84.94 166 MET A C 1
ATOM 1319 O O . MET A 1 166 ? 10.980 3.947 -21.597 1.00 84.94 166 MET A O 1
ATOM 1323 N N . SER A 1 167 ? 11.541 5.596 -20.167 1.00 83.31 167 SER A N 1
ATOM 1324 C CA . SER A 1 167 ? 10.182 6.047 -19.854 1.00 83.31 167 SER A CA 1
ATOM 1325 C C . SER A 1 167 ? 9.814 7.269 -20.693 1.00 83.31 167 SER A C 1
ATOM 1327 O O . SER A 1 167 ? 10.652 8.149 -20.922 1.00 83.31 167 SER A O 1
ATOM 1329 N N . ASP A 1 168 ? 8.551 7.387 -21.100 1.00 82.56 168 ASP A N 1
ATOM 1330 C CA . ASP A 1 168 ? 8.040 8.654 -21.620 1.00 82.56 168 ASP A CA 1
ATOM 1331 C C . ASP A 1 168 ? 7.824 9.604 -20.435 1.00 82.56 168 ASP A C 1
ATOM 1333 O O . ASP A 1 168 ? 6.847 9.498 -19.695 1.00 82.56 168 ASP A O 1
ATOM 1337 N N . GLN A 1 169 ? 8.731 10.566 -20.242 1.00 77.44 169 GLN A N 1
ATOM 1338 C CA . GLN A 1 169 ? 8.644 11.509 -19.119 1.00 77.44 169 GLN A CA 1
ATOM 1339 C C . GLN A 1 169 ? 7.335 12.313 -19.102 1.00 77.44 169 GLN A C 1
ATOM 1341 O O . GLN A 1 169 ? 6.918 12.776 -18.040 1.00 77.44 169 GLN A O 1
ATOM 1346 N N . THR A 1 170 ? 6.658 12.454 -20.246 1.00 78.00 170 THR A N 1
ATOM 1347 C CA . THR A 1 170 ? 5.357 13.133 -20.321 1.00 78.00 170 THR A CA 1
ATOM 1348 C C . THR A 1 170 ? 4.198 12.262 -19.830 1.00 78.00 170 THR A C 1
ATOM 1350 O O . THR A 1 170 ? 3.155 12.798 -19.458 1.00 78.00 170 THR A O 1
ATOM 1353 N N . LYS A 1 171 ? 4.399 10.941 -19.756 1.00 77.50 171 LYS A N 1
ATOM 1354 C CA . LYS A 1 171 ? 3.428 9.934 -19.295 1.00 77.50 171 LYS A CA 1
ATOM 1355 C C . LYS A 1 171 ? 3.920 9.129 -18.101 1.00 77.50 171 LYS A C 1
ATOM 1357 O O . LYS A 1 171 ? 3.291 8.147 -17.721 1.00 77.50 171 LYS A O 1
ATOM 1362 N N . LEU A 1 172 ? 5.003 9.564 -17.462 1.00 76.12 172 LEU A N 1
ATOM 1363 C CA . LEU A 1 172 ? 5.644 8.836 -16.370 1.00 76.12 172 LEU A CA 1
ATOM 1364 C C . LEU A 1 172 ? 4.656 8.465 -15.257 1.00 76.12 172 LEU A C 1
ATOM 1366 O O . LEU A 1 172 ? 4.731 7.383 -14.687 1.00 76.12 172 LEU A O 1
ATOM 1370 N N . ARG A 1 173 ? 3.692 9.348 -14.974 1.00 72.06 173 ARG A N 1
ATOM 1371 C CA . ARG A 1 173 ? 2.607 9.071 -14.030 1.00 72.06 173 ARG A CA 1
ATOM 1372 C C . ARG A 1 173 ? 1.777 7.855 -14.462 1.00 72.06 173 ARG A C 1
ATOM 1374 O O . ARG A 1 173 ? 1.583 6.950 -13.663 1.00 72.06 173 ARG A O 1
ATOM 1381 N N . GLU A 1 174 ? 1.314 7.826 -15.707 1.00 74.00 174 GLU A N 1
ATOM 1382 C CA . GLU A 1 174 ? 0.517 6.721 -16.254 1.00 74.00 174 GLU A CA 1
ATOM 1383 C C . GLU A 1 174 ? 1.327 5.413 -16.272 1.00 74.00 174 GLU A C 1
ATOM 1385 O O . GLU A 1 174 ? 0.810 4.353 -15.923 1.00 74.00 174 GLU A O 1
ATOM 1390 N N . GLU A 1 175 ? 2.618 5.486 -16.608 1.00 72.75 175 GLU A N 1
ATOM 1391 C CA . GLU A 1 175 ? 3.527 4.333 -16.618 1.00 72.75 175 GLU A CA 1
ATOM 1392 C C . GLU A 1 175 ? 3.787 3.767 -15.214 1.00 72.75 175 GLU A C 1
ATOM 1394 O O . GLU A 1 175 ? 3.748 2.554 -15.025 1.00 72.75 175 GLU A O 1
ATOM 1399 N N . LEU A 1 176 ? 4.011 4.624 -14.212 1.00 71.81 176 LEU A N 1
ATOM 1400 C CA . LEU A 1 176 ? 4.265 4.198 -12.830 1.00 71.81 176 LEU A CA 1
ATOM 1401 C C . LEU A 1 176 ? 3.008 3.685 -12.115 1.00 71.81 176 LEU A C 1
ATOM 1403 O O . LEU A 1 176 ? 3.124 2.895 -11.177 1.00 71.81 176 LEU A O 1
ATOM 1407 N N . HIS A 1 177 ? 1.819 4.123 -12.537 1.00 68.44 177 HIS A N 1
ATOM 1408 C CA . HIS A 1 177 ? 0.543 3.653 -11.989 1.00 68.44 177 HIS A CA 1
ATOM 1409 C C . HIS A 1 177 ? -0.056 2.462 -12.754 1.00 68.44 177 HIS A C 1
ATOM 1411 O O . HIS A 1 177 ? -1.102 1.951 -12.350 1.00 68.44 177 HIS A O 1
ATOM 1417 N N . GLY A 1 178 ? 0.605 1.987 -13.817 1.00 64.69 178 GLY A N 1
ATOM 1418 C CA . GLY A 1 178 ? 0.102 0.895 -14.652 1.00 64.69 178 GLY A CA 1
ATOM 1419 C C . GLY A 1 178 ? -1.175 1.251 -15.412 1.00 64.69 178 GLY A C 1
ATOM 1420 O O . GLY A 1 178 ? -1.972 0.378 -15.734 1.00 64.69 178 GLY A O 1
ATOM 1421 N N . GLU A 1 179 ? -1.382 2.542 -15.678 1.00 66.25 179 GLU A N 1
ATOM 1422 C CA . GLU A 1 179 ? -2.462 3.058 -16.528 1.00 66.25 179 GLU A CA 1
ATOM 1423 C C . GLU A 1 179 ? -2.042 3.113 -18.006 1.00 66.25 179 GLU A C 1
ATOM 1425 O O . GLU A 1 179 ? -2.868 3.372 -18.888 1.00 66.25 179 GLU A O 1
ATOM 1430 N N . SER A 1 180 ? -0.759 2.856 -18.291 1.00 63.50 180 SER A N 1
ATOM 1431 C CA . SER A 1 180 ? -0.266 2.700 -19.655 1.00 63.50 180 SER A CA 1
ATOM 1432 C C . SER A 1 180 ? -0.993 1.555 -20.355 1.00 63.50 180 SER A C 1
ATOM 1434 O O . SER A 1 180 ? -1.051 0.431 -19.866 1.00 63.50 180 SER A O 1
ATOM 1436 N N . LYS A 1 181 ? -1.507 1.835 -21.557 1.00 56.06 181 LYS A N 1
ATOM 1437 C CA . LYS A 1 181 ? -2.144 0.828 -22.421 1.00 56.06 181 LYS A CA 1
ATOM 1438 C C . LYS A 1 181 ? -1.156 -0.187 -22.997 1.00 56.06 181 LYS A C 1
ATOM 1440 O O . LYS A 1 181 ? -1.585 -1.132 -23.652 1.00 56.06 181 LYS A O 1
ATOM 1445 N N . ASP A 1 182 ? 0.145 0.026 -22.813 1.00 63.97 182 ASP A N 1
ATOM 1446 C CA . ASP A 1 182 ? 1.160 -0.925 -23.245 1.00 63.97 182 ASP A CA 1
ATOM 1447 C C . ASP A 1 182 ? 1.403 -1.976 -22.155 1.00 63.97 182 ASP A C 1
ATOM 1449 O O . ASP A 1 182 ? 2.406 -1.959 -21.440 1.00 63.97 182 ASP A O 1
ATOM 1453 N N . GLU A 1 183 ? 0.465 -2.921 -22.060 1.00 56.22 183 GLU A N 1
ATOM 1454 C CA . GLU A 1 183 ? 0.524 -4.088 -21.167 1.00 56.22 183 GLU A CA 1
ATOM 1455 C C . GLU A 1 183 ? 1.737 -5.005 -21.442 1.00 56.22 183 GLU A C 1
ATOM 1457 O O . GLU A 1 183 ? 1.977 -5.955 -20.691 1.00 56.22 183 GLU A O 1
ATOM 1462 N N . THR A 1 184 ? 2.495 -4.740 -22.516 1.00 57.97 184 THR A N 1
ATOM 1463 C CA . THR A 1 184 ? 3.655 -5.524 -22.963 1.00 57.97 184 THR A CA 1
ATOM 1464 C C . THR A 1 184 ? 4.995 -4.820 -22.775 1.00 57.97 184 THR A C 1
ATOM 1466 O O . THR A 1 184 ? 6.043 -5.446 -22.969 1.00 57.97 184 THR A O 1
ATOM 1469 N N . SER A 1 185 ? 4.994 -3.545 -22.375 1.00 68.56 185 SER A N 1
ATOM 1470 C CA . SER A 1 185 ? 6.229 -2.789 -22.206 1.00 68.56 185 SER A CA 1
ATOM 1471 C C . SER A 1 185 ? 7.100 -3.425 -21.125 1.00 68.56 185 SER A C 1
ATOM 1473 O O . SER A 1 185 ? 6.748 -3.469 -19.949 1.00 68.56 185 SER A O 1
ATOM 1475 N N . ALA A 1 186 ? 8.299 -3.869 -21.501 1.00 75.44 186 ALA A N 1
ATOM 1476 C CA . ALA A 1 186 ? 9.297 -4.345 -20.549 1.00 75.44 186 ALA A CA 1
ATOM 1477 C C . ALA A 1 186 ? 9.912 -3.210 -19.698 1.00 75.44 186 ALA A C 1
ATOM 1479 O O . ALA A 1 186 ? 10.766 -3.498 -18.855 1.00 75.44 186 ALA A O 1
ATOM 1480 N N . SER A 1 187 ? 9.494 -1.946 -19.887 1.00 81.56 187 SER A N 1
ATOM 1481 C CA . SER A 1 187 ? 10.052 -0.780 -19.183 1.00 81.56 187 SER A CA 1
ATOM 1482 C C . SER A 1 187 ? 9.910 -0.885 -17.664 1.00 81.56 187 SER A C 1
ATOM 1484 O O . SER A 1 187 ? 10.813 -0.472 -16.935 1.00 81.56 187 SER A O 1
ATOM 1486 N N . TRP A 1 188 ? 8.852 -1.535 -17.167 1.00 86.75 188 TRP A N 1
ATOM 1487 C CA . TRP A 1 188 ? 8.642 -1.731 -15.732 1.00 86.75 188 TRP A CA 1
ATOM 1488 C C . TRP A 1 188 ? 9.786 -2.491 -15.047 1.00 86.75 188 TRP A C 1
ATOM 1490 O O . TRP A 1 188 ? 10.052 -2.264 -13.867 1.00 86.75 188 TRP A O 1
ATOM 1500 N N . ARG A 1 189 ? 10.522 -3.347 -15.774 1.00 90.75 189 ARG A N 1
ATOM 1501 C CA . ARG A 1 189 ? 11.686 -4.060 -15.222 1.00 90.75 189 ARG A CA 1
ATOM 1502 C C . ARG A 1 189 ? 12.824 -3.112 -14.853 1.00 90.75 189 ARG A C 1
ATOM 1504 O O . ARG A 1 189 ? 13.559 -3.391 -13.909 1.00 90.75 189 ARG A O 1
ATOM 1511 N N . HIS A 1 190 ? 12.954 -1.980 -15.545 1.00 90.50 190 HIS A N 1
ATOM 1512 C CA . HIS A 1 190 ? 13.934 -0.957 -15.177 1.00 90.50 190 HIS A CA 1
ATOM 1513 C C . HIS A 1 190 ? 13.557 -0.292 -13.850 1.00 90.50 190 HIS A C 1
ATOM 1515 O O . HIS A 1 190 ? 14.420 -0.092 -12.999 1.00 90.50 190 HIS A O 1
ATOM 1521 N N . TRP A 1 191 ? 12.265 -0.043 -13.625 1.00 89.88 191 TRP A N 1
ATOM 1522 C CA . TRP A 1 191 ? 11.768 0.452 -12.341 1.00 89.88 191 TRP A CA 1
ATOM 1523 C C . TRP A 1 191 ? 11.875 -0.591 -11.225 1.00 89.88 191 TRP A C 1
ATOM 1525 O O . TRP A 1 191 ? 12.251 -0.243 -10.105 1.00 89.88 191 TRP A O 1
ATOM 1535 N N . LEU A 1 192 ? 11.625 -1.873 -11.517 1.00 91.25 192 LEU A N 1
ATOM 1536 C CA . LEU A 1 192 ? 11.845 -2.956 -10.555 1.00 91.25 192 LEU A CA 1
ATOM 1537 C C . LEU A 1 192 ? 13.317 -3.023 -10.121 1.00 91.25 192 LEU A C 1
ATOM 1539 O O . LEU A 1 192 ? 13.585 -3.182 -8.931 1.00 91.25 192 LEU A O 1
ATOM 1543 N N . ARG A 1 193 ? 14.263 -2.827 -11.049 1.00 92.50 193 ARG A N 1
ATOM 1544 C CA . ARG A 1 193 ? 15.702 -2.856 -10.751 1.00 92.50 193 ARG A CA 1
ATOM 1545 C C . ARG A 1 193 ? 16.105 -1.852 -9.672 1.00 92.50 193 ARG A C 1
ATOM 1547 O O . ARG A 1 193 ? 16.989 -2.162 -8.885 1.00 92.50 193 ARG A O 1
ATOM 1554 N N . VAL A 1 194 ? 15.436 -0.698 -9.587 1.00 91.50 194 VAL A N 1
ATOM 1555 C CA . VAL A 1 194 ? 15.656 0.290 -8.512 1.00 91.50 194 VAL A CA 1
ATOM 1556 C C . VAL A 1 194 ? 15.379 -0.322 -7.135 1.00 91.50 194 VAL A C 1
ATOM 1558 O O . VAL A 1 194 ? 16.107 -0.061 -6.186 1.00 91.50 194 VAL A O 1
ATOM 1561 N N . ARG A 1 195 ? 14.353 -1.172 -7.012 1.00 88.25 195 ARG A N 1
ATOM 1562 C CA . ARG A 1 195 ? 14.045 -1.876 -5.755 1.00 88.25 195 ARG A CA 1
ATOM 1563 C C . ARG A 1 195 ? 15.033 -3.003 -5.467 1.00 88.25 195 ARG A C 1
ATOM 1565 O O . ARG A 1 195 ? 15.262 -3.325 -4.309 1.00 88.25 195 ARG A O 1
ATOM 1572 N N . GLU A 1 196 ? 15.598 -3.605 -6.509 1.00 91.06 196 GLU A N 1
ATOM 1573 C CA . GLU A 1 196 ? 16.541 -4.722 -6.397 1.00 91.06 196 GLU A CA 1
ATOM 1574 C C . GLU A 1 196 ? 17.973 -4.275 -6.061 1.00 91.06 196 GLU A C 1
ATOM 1576 O O . GLU A 1 196 ? 18.801 -5.119 -5.716 1.00 91.06 196 GLU A O 1
ATOM 1581 N N . THR A 1 197 ? 18.282 -2.971 -6.112 1.00 92.12 197 THR A N 1
ATOM 1582 C CA . THR A 1 197 ? 19.618 -2.468 -5.746 1.00 92.12 197 THR A CA 1
ATOM 1583 C C . THR A 1 197 ? 19.892 -2.533 -4.250 1.00 92.12 197 THR A C 1
ATOM 1585 O O . THR A 1 197 ? 21.056 -2.575 -3.864 1.00 92.12 197 THR A O 1
ATOM 1588 N N . VAL A 1 198 ? 18.854 -2.552 -3.411 1.00 88.75 198 VAL A N 1
ATOM 1589 C CA . VAL A 1 198 ? 18.988 -2.717 -1.959 1.00 88.75 198 VAL A CA 1
ATOM 1590 C C . VAL A 1 198 ? 19.050 -4.210 -1.642 1.00 88.75 198 VAL A C 1
ATOM 1592 O O . VAL A 1 198 ? 18.132 -4.961 -1.975 1.00 88.75 198 VAL A O 1
ATOM 1595 N N . LYS A 1 199 ? 20.141 -4.658 -1.013 1.00 88.94 199 LYS A N 1
ATOM 1596 C CA . LYS A 1 199 ? 20.363 -6.070 -0.653 1.00 88.94 199 LYS A CA 1
ATOM 1597 C C . LYS A 1 199 ? 19.574 -6.474 0.586 1.00 88.94 199 LYS A C 1
ATOM 1599 O O . LYS A 1 199 ? 19.125 -7.615 0.687 1.00 88.94 199 LYS A O 1
ATOM 1604 N N . LEU A 1 200 ? 19.407 -5.549 1.530 1.00 85.69 200 LEU A N 1
ATOM 1605 C CA . LEU A 1 200 ? 18.630 -5.799 2.738 1.00 85.69 200 LEU A CA 1
ATOM 1606 C C . LEU A 1 200 ? 17.157 -6.040 2.383 1.00 85.69 200 LEU A C 1
ATOM 1608 O O . LEU A 1 200 ? 16.513 -5.194 1.767 1.00 85.69 200 LEU A O 1
ATOM 1612 N N . GLY A 1 201 ? 16.617 -7.182 2.809 1.00 84.94 201 GLY A N 1
ATOM 1613 C CA . GLY A 1 201 ? 15.216 -7.530 2.598 1.00 84.94 201 GLY A CA 1
ATOM 1614 C C . GLY A 1 201 ? 14.899 -8.102 1.214 1.00 84.94 201 GLY A C 1
ATOM 1615 O O . GLY A 1 201 ? 13.719 -8.237 0.879 1.00 84.94 201 GLY A O 1
ATOM 1616 N N . GLN A 1 202 ? 15.904 -8.475 0.411 1.00 87.44 202 GLN A N 1
ATOM 1617 C CA . GLN A 1 202 ? 15.687 -9.166 -0.869 1.00 87.44 202 GLN A CA 1
ATOM 1618 C C . GLN A 1 202 ? 14.915 -10.482 -0.708 1.00 87.44 202 GLN A C 1
ATOM 1620 O O . GLN A 1 202 ? 14.161 -10.873 -1.599 1.00 87.44 202 GLN A O 1
ATOM 1625 N N . GLU A 1 203 ? 15.017 -11.142 0.443 1.00 89.25 203 GLU A N 1
ATOM 1626 C CA . GLU A 1 203 ? 14.209 -12.311 0.775 1.00 89.25 203 GLU A CA 1
ATOM 1627 C C . GLU A 1 203 ? 12.702 -12.002 0.826 1.00 89.25 203 GLU A C 1
ATOM 1629 O O . GLU A 1 203 ? 11.884 -12.913 0.684 1.00 89.25 203 GLU A O 1
ATOM 1634 N N . PHE A 1 204 ? 12.310 -10.732 0.981 1.00 88.56 204 PHE A N 1
ATOM 1635 C CA . PHE A 1 204 ? 10.922 -10.256 0.963 1.00 88.56 204 PHE A CA 1
ATOM 1636 C C . PHE A 1 204 ? 10.477 -9.712 -0.400 1.00 88.56 204 PHE A C 1
ATOM 1638 O O . PHE A 1 204 ? 9.353 -9.214 -0.517 1.00 88.56 204 PHE A O 1
ATOM 1645 N N . ARG A 1 205 ? 11.313 -9.840 -1.439 1.00 92.12 205 ARG A N 1
ATOM 1646 C CA . ARG A 1 205 ? 10.971 -9.469 -2.817 1.00 92.12 205 ARG A CA 1
ATOM 1647 C C . ARG A 1 205 ? 9.677 -10.158 -3.262 1.00 92.12 205 ARG A C 1
ATOM 1649 O O . ARG A 1 205 ? 9.417 -11.318 -2.936 1.00 92.12 205 ARG A O 1
ATOM 1656 N N . TYR A 1 206 ? 8.873 -9.421 -4.023 1.00 94.31 206 TYR A N 1
ATOM 1657 C CA . TYR A 1 206 ? 7.695 -9.953 -4.703 1.00 94.31 206 TYR A CA 1
ATOM 1658 C C . TYR A 1 206 ? 8.097 -11.051 -5.700 1.00 94.31 206 TYR A C 1
ATOM 1660 O O . TYR A 1 206 ? 9.216 -11.058 -6.226 1.00 94.31 206 TYR A O 1
ATOM 1668 N N . SER A 1 207 ? 7.183 -11.983 -5.974 1.00 93.56 207 SER A N 1
ATOM 1669 C CA . SER A 1 207 ? 7.341 -12.861 -7.137 1.00 93.56 207 SER A CA 1
ATOM 1670 C C . SER A 1 207 ? 7.320 -12.029 -8.422 1.00 93.56 207 SER A C 1
ATOM 1672 O O . SER A 1 207 ? 6.839 -10.894 -8.421 1.00 93.56 207 SER A O 1
ATOM 1674 N N . ASP A 1 208 ? 7.822 -12.587 -9.523 1.00 92.50 208 ASP A N 1
ATOM 1675 C CA . ASP A 1 208 ? 7.829 -11.873 -10.803 1.00 92.50 208 ASP A CA 1
ATOM 1676 C C . ASP A 1 208 ? 6.405 -11.534 -11.264 1.00 92.50 208 ASP A C 1
ATOM 1678 O O . ASP A 1 208 ? 6.166 -10.404 -11.673 1.00 92.50 208 ASP A O 1
ATOM 1682 N N . ASP A 1 209 ? 5.447 -12.450 -11.085 1.00 93.81 209 ASP A N 1
ATOM 1683 C CA . ASP A 1 209 ? 4.028 -12.214 -11.384 1.00 93.81 209 ASP A CA 1
ATOM 1684 C C . ASP A 1 209 ? 3.441 -11.085 -10.529 1.00 93.81 209 ASP A C 1
ATOM 1686 O O . ASP A 1 209 ? 2.775 -10.188 -11.042 1.00 93.81 209 ASP A O 1
ATOM 1690 N N . GLN A 1 210 ? 3.715 -11.085 -9.220 1.00 94.81 210 GLN A N 1
ATOM 1691 C CA . GLN A 1 210 ? 3.243 -10.013 -8.349 1.00 94.81 210 GLN A CA 1
ATOM 1692 C C . GLN A 1 210 ? 3.866 -8.672 -8.761 1.00 94.81 210 GLN A C 1
ATOM 1694 O O . GLN A 1 210 ? 3.157 -7.674 -8.885 1.00 94.81 210 GLN A O 1
ATOM 1699 N N . ALA A 1 211 ? 5.182 -8.630 -8.984 1.00 92.69 211 ALA A N 1
ATOM 1700 C CA . ALA A 1 211 ? 5.874 -7.414 -9.395 1.00 92.69 211 ALA A CA 1
ATOM 1701 C C . ALA A 1 211 ? 5.334 -6.886 -10.732 1.00 92.69 211 ALA A C 1
ATOM 1703 O O . ALA A 1 211 ? 4.950 -5.720 -10.807 1.00 92.69 211 ALA A O 1
ATOM 1704 N N . GLU A 1 212 ? 5.236 -7.746 -11.747 1.00 91.94 212 GLU A N 1
ATOM 1705 C CA . GLU A 1 212 ? 4.699 -7.408 -13.066 1.00 91.94 212 GLU A CA 1
ATOM 1706 C C . GLU A 1 212 ? 3.289 -6.829 -12.947 1.00 91.94 212 GLU A C 1
ATOM 1708 O O . GLU A 1 212 ? 3.018 -5.752 -13.483 1.00 91.94 212 GLU A O 1
ATOM 1713 N N . TYR A 1 213 ? 2.403 -7.484 -12.193 1.00 92.75 213 TYR A N 1
ATOM 1714 C CA . TYR A 1 213 ? 1.036 -7.008 -12.014 1.00 92.75 213 TYR A CA 1
ATOM 1715 C C . TYR A 1 213 ? 0.971 -5.642 -11.317 1.00 92.75 213 TYR A C 1
ATOM 1717 O O . TYR A 1 213 ? 0.190 -4.783 -11.725 1.00 92.75 213 TYR A O 1
ATOM 1725 N N . HIS A 1 214 ? 1.800 -5.400 -10.297 1.00 90.25 214 HIS A N 1
ATOM 1726 C CA . HIS A 1 214 ? 1.819 -4.110 -9.601 1.00 90.25 214 HIS A CA 1
ATOM 1727 C C . HIS A 1 214 ? 2.198 -2.939 -10.518 1.00 90.25 214 HIS A C 1
ATOM 1729 O O . HIS A 1 214 ? 1.645 -1.854 -10.338 1.00 90.25 214 HIS A O 1
ATOM 1735 N N . TYR A 1 215 ? 3.092 -3.161 -11.486 1.00 87.62 215 TYR A N 1
ATOM 1736 C CA . TYR A 1 215 ? 3.516 -2.129 -12.434 1.00 87.62 215 TYR A CA 1
ATOM 1737 C C . TYR A 1 215 ? 2.617 -2.006 -13.664 1.00 87.62 215 TYR A C 1
ATOM 1739 O O . TYR A 1 215 ? 2.464 -0.911 -14.186 1.00 87.62 215 TYR A O 1
ATOM 1747 N N . THR A 1 216 ? 2.062 -3.112 -14.159 1.00 88.00 216 THR A N 1
ATOM 1748 C CA . THR A 1 216 ? 1.390 -3.139 -15.473 1.00 88.00 216 THR A CA 1
ATOM 1749 C C . THR A 1 216 ? -0.123 -3.248 -15.387 1.00 88.00 216 THR A C 1
ATOM 1751 O O . THR A 1 216 ? -0.802 -2.997 -16.374 1.00 88.00 216 THR A O 1
ATOM 1754 N N . LYS A 1 217 ? -0.654 -3.710 -14.246 1.00 90.50 217 LYS A N 1
ATOM 1755 C CA . LYS A 1 217 ? -2.062 -4.106 -14.077 1.00 90.50 217 LYS A CA 1
ATOM 1756 C C . LYS A 1 217 ? -2.544 -5.142 -15.110 1.00 90.50 217 LYS A C 1
ATOM 1758 O O . LYS A 1 217 ? -3.749 -5.350 -15.252 1.00 90.50 217 LYS A O 1
ATOM 1763 N N . ASN A 1 218 ? -1.622 -5.844 -15.780 1.00 89.88 218 ASN A N 1
ATOM 1764 C CA . ASN A 1 218 ? -1.921 -6.787 -16.854 1.00 89.88 218 ASN A CA 1
ATOM 1765 C C . ASN A 1 218 ? -2.747 -7.976 -16.333 1.00 89.88 218 ASN A C 1
ATOM 1767 O O . ASN A 1 218 ? -2.323 -8.734 -15.456 1.00 89.88 218 ASN A O 1
ATOM 1771 N N . ARG A 1 219 ? -3.941 -8.167 -16.901 1.00 91.19 219 ARG A N 1
ATOM 1772 C CA . ARG A 1 219 ? -4.895 -9.191 -16.450 1.00 91.19 219 ARG A CA 1
ATOM 1773 C C . ARG A 1 219 ? -4.476 -10.614 -16.816 1.00 91.19 219 ARG A C 1
ATOM 1775 O O . ARG A 1 219 ? -4.834 -11.536 -16.087 1.00 91.19 219 ARG A O 1
ATOM 1782 N N . LEU A 1 220 ? -3.653 -10.799 -17.849 1.00 92.19 220 LEU A N 1
ATOM 1783 C CA . LEU A 1 220 ? -3.088 -12.109 -18.195 1.00 92.19 220 LEU A CA 1
ATOM 1784 C C . LEU A 1 220 ? -2.176 -12.643 -17.081 1.00 92.19 220 LEU A C 1
ATOM 1786 O O . LEU A 1 220 ? -2.081 -13.853 -16.877 1.00 92.19 220 LEU A O 1
ATOM 1790 N N . VAL A 1 221 ? -1.532 -11.747 -16.324 1.00 93.56 221 VAL A N 1
ATOM 1791 C CA . VAL A 1 221 ? -0.738 -12.116 -15.141 1.00 93.56 221 VAL A CA 1
ATOM 1792 C C . VAL A 1 221 ? -1.638 -12.684 -14.047 1.00 93.56 221 VAL A C 1
ATOM 1794 O O . VAL A 1 221 ? -1.294 -13.693 -13.435 1.00 93.56 221 VAL A O 1
ATOM 1797 N N . LEU A 1 222 ? -2.822 -12.095 -13.842 1.00 94.31 222 LEU A N 1
ATOM 1798 C CA . LEU A 1 222 ? -3.808 -12.625 -12.897 1.00 94.31 222 LEU A CA 1
ATOM 1799 C C . LEU A 1 222 ? -4.326 -13.993 -13.338 1.00 94.31 222 LEU A C 1
ATOM 1801 O O . LEU A 1 222 ? -4.398 -14.904 -12.520 1.00 94.31 222 LEU A O 1
ATOM 1805 N N . GLU A 1 223 ? -4.660 -14.162 -14.616 1.00 93.94 223 GLU A N 1
ATOM 1806 C CA . GLU A 1 223 ? -5.147 -15.440 -15.151 1.00 93.94 223 GLU A CA 1
ATOM 1807 C C . GLU A 1 223 ? -4.117 -16.561 -14.979 1.00 93.94 223 GLU A C 1
ATOM 1809 O O . GLU A 1 223 ? -4.456 -17.643 -14.493 1.00 93.94 223 GLU A O 1
ATOM 1814 N N . ARG A 1 224 ? -2.846 -16.276 -15.292 1.00 94.81 224 ARG A N 1
ATOM 1815 C CA . ARG A 1 224 ? -1.724 -17.193 -15.059 1.00 94.81 224 ARG A CA 1
ATOM 1816 C C . ARG A 1 224 ? -1.583 -17.542 -13.579 1.00 94.81 224 ARG A C 1
ATOM 1818 O O . ARG A 1 224 ? -1.487 -18.721 -13.245 1.00 94.81 224 ARG A O 1
ATOM 1825 N N . ALA A 1 225 ? -1.611 -16.542 -12.700 1.00 95.19 225 ALA A N 1
ATOM 1826 C CA . ALA A 1 225 ? -1.484 -16.755 -11.262 1.00 95.19 225 ALA A CA 1
ATOM 1827 C C . ALA A 1 225 ? -2.636 -17.609 -10.703 1.00 95.19 225 ALA A C 1
ATOM 1829 O O . ALA A 1 225 ? -2.394 -18.506 -9.899 1.00 95.19 225 ALA A O 1
ATOM 1830 N N . ILE A 1 226 ? -3.876 -17.385 -11.158 1.00 94.88 226 ILE A N 1
ATOM 1831 C CA . ILE A 1 226 ? -5.049 -18.186 -10.765 1.00 94.88 226 ILE A CA 1
ATOM 1832 C C . ILE A 1 226 ? -4.904 -19.638 -11.237 1.00 94.88 226 ILE A C 1
ATOM 1834 O O . ILE A 1 226 ? -5.204 -20.558 -10.472 1.00 94.88 226 ILE A O 1
ATOM 1838 N N . GLY A 1 227 ? -4.440 -19.842 -12.474 1.00 92.94 227 GLY A N 1
ATOM 1839 C CA . GLY A 1 227 ? -4.202 -21.169 -13.046 1.00 92.94 227 GLY A CA 1
ATOM 1840 C C . GLY A 1 227 ? -3.058 -21.939 -12.382 1.00 92.94 227 GLY A C 1
ATOM 1841 O O . GLY A 1 227 ? -3.032 -23.158 -12.467 1.00 92.94 227 GLY A O 1
ATOM 1842 N N . GLY A 1 228 ? -2.135 -21.250 -11.703 1.00 88.75 228 GLY A N 1
ATOM 1843 C CA . GLY A 1 228 ? -1.027 -21.864 -10.966 1.00 88.75 228 GLY A CA 1
ATOM 1844 C C . GLY A 1 228 ? -1.330 -22.237 -9.507 1.00 88.75 228 GLY A C 1
ATOM 1845 O O . GLY A 1 228 ? -0.447 -22.768 -8.841 1.00 88.75 228 GLY A O 1
ATOM 1846 N N . LEU A 1 229 ? -2.531 -21.946 -8.985 1.00 79.12 229 LEU A N 1
ATOM 1847 C CA . LEU A 1 229 ? -2.941 -22.258 -7.602 1.00 79.12 229 LEU A CA 1
ATOM 1848 C C . LEU A 1 229 ? -3.462 -23.703 -7.427 1.00 79.12 229 LEU A C 1
ATOM 1850 O O . LEU A 1 229 ? -4.524 -23.894 -6.820 1.00 79.12 229 LEU A O 1
ATOM 1854 N N . ASP A 1 230 ? -2.761 -24.691 -7.975 1.00 57.25 230 ASP A N 1
ATOM 1855 C CA . ASP A 1 230 ? -3.102 -26.117 -7.831 1.00 57.25 230 ASP A CA 1
ATOM 1856 C C . ASP A 1 230 ? -2.337 -26.794 -6.683 1.00 57.25 230 ASP A C 1
ATOM 1858 O O . ASP A 1 230 ? -1.105 -26.589 -6.567 1.00 57.25 230 ASP A O 1
#

Radius of gyration: 19.28 Å; chains: 1; bounding box: 45×50×52 Å

Sequence (230 aa):
MSRLAQLERLLKAQGLDLLHAFRVRWYDDLVEKENLPVRRLSSFGEGYKVGILIGNSKSLWTSFVRALKEDAELRANKDPLDTYTQSRVKDAVEEVYHDRKQELFWSCDYGDRLVAMQRIAEVVLLEGVESEFDDLPAAPPPPLPCPVSMEELAAAKEAIDSALSMSDQTKLREELHGESKDETSASWRHWLRVRETVKLGQEFRYSDDQAEYHYTKNRLVLERAIGGLD

Foldseek 3Di:
DDLLVQLQVLQVVQQKHFDDKDWLVLQQVVCVVVVPPFERPPPPPDDTDIDIQIGGFLSNLVSLLVCCLVDVVLLPDPCSSCVSNVVSSVVSCCVSAVVHDDDDADCPDDDHRGDPSVSVVVSPLVVADCDPDPPHDRTGDPRDDPLADPQLVVQLVVLVVVLVVLDDPVCVVCQQQLVDPPLPDPSLVSVVSSVVSRPPCVVRDHDPLVSSCRRNVDSVSSVVSNVPPD

Organism: Guillardia theta (strain CCMP2712) (NCBI:txid905079)